Protein AF-A0A7W1ZUA7-F1 (afdb_monomer)

Secondary structure (DSSP, 8-state):
-----S----HHHHHHHHHTT--EEEEEETT-SSS-HHHHHHHHHHHHHH-GGGGGGEEEEEE-S---HHHHHHHHH-TT--BTTB-HHHHHTT---TT-PPPPPPPPPP-PPPPP-PPPPPPPPPPPPP-----------S-PPPPPPPP-SSPPPB------EEEETTS---PEEE-TT-B-TT--EEEEEEEEEES-S-EEES-TTSSEEEEEE-SSEEEEEEEEEEETTS-EEEEEEEEEEE-

Foldseek 3Di:
DDEDDQDADDLVVLLVCLVVLDQAEYWEECLAPRHHVVRVVVSLVSSCVNHVVSNVSRDYHYHHPNDYPQRRVVLQQDQVRDDPRGRPVRSVVVDDDPPDDDPDPDPDPPDPDPPDDDDDPDDDDDDDDDDDDPDPDDPDPDFDDWDDDDDDPADAKEWDQDEAEEHEQPPPDFDKRAGPVTDDPPWDWPWKAKDKPDDDPPKDWPDRTDNMTTMDHNDAAKIKMKMWTAIPVRGIYMGIYIYGYHD

Sequence (247 aa):
VPVCGGTAPSPTLARNIAFKNLPVWTISSTNDKVVPVSWAKNWINWIKADNPANSGNVKLTLYTSGESHNTTWYRAFNPAVKMDGLNIYEWMLKFRRTGAGVPTPAPTPGTPQPPTPTPTPTPTPTPTPPTTKPPTTKPPTTKPPTPTPPTGSGAMPTAHAGADETIHKFWHYSPYLNATTSTIPGGWFISASWTKISGPSAYRIVNSNALNTRVSLTAVGVYTFRVTLKTNKGAMATDTKTITVLP

Nearest PDB structures (foldseek):
  2yrl-assembly1_A  TM=8.586E-01  e=5.109E-08  Homo sapiens
  4u6t-assembly1_A  TM=8.197E-01  e=1.418E-05  Hathewaya histolytica
  6jcq-assembly1_R  TM=8.530E-01  e=3.586E-05  Homo sapiens
  2z4t-assembly1_A  TM=6.589E-01  e=2.154E-04  Photobacterium sp. JT-ISH-224
  8jou-assembly1_C  TM=6.301E-01  e=1.377E-03  Ralstonia phage GP4

Structure (mmCIF, N/CA/C/O backbone):
data_AF-A0A7W1ZUA7-F1
#
_entry.id   AF-A0A7W1ZUA7-F1
#
loop_
_atom_site.group_PDB
_atom_site.id
_atom_site.type_symbol
_atom_site.label_atom_id
_atom_site.label_alt_id
_atom_site.label_comp_id
_atom_site.label_asym_id
_atom_site.label_entity_id
_atom_site.label_seq_id
_atom_site.pdbx_PDB_ins_code
_atom_site.Cartn_x
_atom_site.Cartn_y
_atom_site.Cartn_z
_atom_site.occupancy
_atom_site.B_iso_or_equiv
_atom_site.auth_seq_id
_atom_site.auth_comp_id
_atom_site.auth_asym_id
_atom_site.auth_atom_id
_atom_site.pdbx_PDB_model_num
ATOM 1 N N . VAL A 1 1 ? 13.662 -5.964 -12.576 1.00 64.81 1 VAL A N 1
ATOM 2 C CA . VAL A 1 1 ? 12.399 -5.626 -11.877 1.00 64.81 1 VAL A CA 1
ATOM 3 C C . VAL A 1 1 ? 12.661 -5.665 -10.381 1.00 64.81 1 VAL A C 1
ATOM 5 O O . VAL A 1 1 ? 12.933 -6.742 -9.862 1.00 64.81 1 VAL A O 1
ATOM 8 N N . PRO A 1 2 ? 12.716 -4.501 -9.722 1.00 56.72 2 PRO A N 1
ATOM 9 C CA . PRO A 1 2 ? 11.634 -4.276 -8.768 1.00 56.72 2 PRO A CA 1
ATOM 10 C C . PRO A 1 2 ? 10.966 -2.909 -8.921 1.00 56.72 2 PRO A C 1
ATOM 12 O O . PRO A 1 2 ? 11.619 -1.898 -9.161 1.00 56.72 2 PRO A O 1
ATOM 15 N N . VAL A 1 3 ? 9.650 -2.941 -8.736 1.00 60.22 3 VAL A N 1
ATOM 16 C CA . VAL A 1 3 ? 8.772 -1.794 -8.493 1.00 60.22 3 VAL A CA 1
ATOM 17 C C . VAL A 1 3 ? 8.726 -1.591 -6.975 1.00 60.22 3 VAL A C 1
ATOM 19 O O . VAL A 1 3 ? 8.836 -2.573 -6.242 1.00 60.22 3 VAL A O 1
ATOM 22 N N . CYS A 1 4 ? 8.646 -0.344 -6.507 1.00 58.78 4 CYS A N 1
ATOM 23 C CA . CYS A 1 4 ? 9.032 0.128 -5.167 1.00 58.78 4 CYS A CA 1
ATOM 24 C C . CYS A 1 4 ? 8.381 -0.592 -3.963 1.00 58.78 4 CYS A C 1
ATOM 26 O O . CYS A 1 4 ? 7.487 -0.053 -3.316 1.00 58.78 4 CYS A O 1
ATOM 28 N N . GLY A 1 5 ? 8.876 -1.781 -3.613 1.00 60.56 5 GLY A N 1
ATOM 29 C CA . GLY A 1 5 ? 8.548 -2.513 -2.389 1.00 60.56 5 GLY A CA 1
ATOM 30 C C . GLY A 1 5 ? 9.096 -1.825 -1.137 1.00 60.56 5 GLY A C 1
ATOM 31 O O . GLY A 1 5 ? 10.129 -1.161 -1.191 1.00 60.56 5 GLY A O 1
ATOM 32 N N . GLY A 1 6 ? 8.394 -1.987 -0.013 1.00 65.12 6 GLY A N 1
ATOM 33 C CA . GLY A 1 6 ? 8.644 -1.317 1.272 1.00 65.12 6 GLY A CA 1
ATOM 34 C C . GLY A 1 6 ? 9.929 -1.718 2.009 1.00 65.12 6 GLY A C 1
ATOM 35 O O . GLY A 1 6 ? 9.900 -1.927 3.217 1.00 65.12 6 GLY A O 1
ATOM 36 N N . THR A 1 7 ? 11.053 -1.830 1.302 1.00 80.19 7 THR A N 1
ATOM 37 C CA . THR A 1 7 ? 12.376 -2.133 1.854 1.00 80.19 7 THR A CA 1
ATOM 38 C C . THR A 1 7 ? 13.264 -0.893 1.817 1.00 80.19 7 THR A C 1
ATOM 40 O O . THR A 1 7 ? 13.448 -0.276 0.762 1.00 80.19 7 THR A O 1
ATOM 43 N N . ALA A 1 8 ? 13.853 -0.560 2.968 1.00 85.19 8 ALA A N 1
ATOM 44 C CA . ALA A 1 8 ? 14.810 0.533 3.086 1.00 85.19 8 ALA A CA 1
ATOM 45 C C . ALA A 1 8 ? 16.032 0.277 2.186 1.00 85.19 8 ALA A C 1
ATOM 47 O O . ALA A 1 8 ? 16.573 -0.833 2.201 1.00 85.19 8 ALA A O 1
ATOM 48 N N . PRO A 1 9 ? 16.484 1.266 1.398 1.00 88.88 9 PRO A N 1
ATOM 49 C CA . PRO A 1 9 ? 17.655 1.103 0.553 1.00 88.88 9 PRO A CA 1
ATOM 50 C C . PRO A 1 9 ? 18.926 1.054 1.398 1.00 88.88 9 PRO A C 1
ATOM 52 O O . PRO A 1 9 ? 19.069 1.788 2.375 1.00 88.88 9 PRO A O 1
ATOM 55 N N . SER A 1 10 ? 19.901 0.268 0.948 1.00 91.31 10 SER A N 1
ATOM 56 C CA . SER A 1 10 ? 21.291 0.380 1.393 1.00 91.31 10 SER A CA 1
ATOM 57 C C . SER A 1 10 ? 22.233 0.327 0.185 1.00 91.31 10 SER A C 1
ATOM 59 O O . SER A 1 10 ? 21.877 -0.301 -0.821 1.00 91.31 10 SER A O 1
ATOM 61 N N . PRO A 1 11 ? 23.435 0.932 0.263 1.00 90.81 11 PRO A N 1
ATOM 62 C CA . PRO A 1 11 ? 24.411 0.860 -0.825 1.00 90.81 11 PRO A CA 1
ATOM 63 C C . PRO A 1 11 ? 24.746 -0.587 -1.209 1.00 90.81 11 PRO A C 1
ATOM 65 O O . PRO A 1 11 ? 24.772 -0.935 -2.383 1.00 90.81 11 PRO A O 1
ATOM 68 N N . THR A 1 12 ? 24.895 -1.479 -0.222 1.00 90.62 12 THR A N 1
ATOM 69 C CA . THR A 1 12 ? 25.173 -2.904 -0.461 1.00 90.62 12 THR A CA 1
ATOM 70 C C . THR A 1 12 ? 24.071 -3.589 -1.266 1.00 90.62 12 THR A C 1
ATOM 72 O O . THR A 1 12 ? 24.366 -4.338 -2.198 1.00 90.62 12 THR A O 1
ATOM 75 N N . LEU A 1 13 ? 22.799 -3.347 -0.932 1.00 90.56 13 LEU A N 1
ATOM 76 C CA . LEU A 1 13 ? 21.693 -3.956 -1.668 1.00 90.56 13 LEU A CA 1
ATOM 77 C C . LEU A 1 13 ? 21.568 -3.375 -3.084 1.00 90.56 13 LEU A C 1
ATOM 79 O O . LEU A 1 13 ? 21.313 -4.128 -4.024 1.00 90.56 13 LEU A O 1
ATOM 83 N N . ALA A 1 14 ? 21.776 -2.066 -3.250 1.00 91.38 14 ALA A N 1
ATOM 84 C CA . ALA A 1 14 ? 21.776 -1.411 -4.558 1.00 91.38 14 ALA A CA 1
ATOM 85 C C . ALA A 1 14 ? 22.869 -1.983 -5.471 1.00 91.38 14 ALA A C 1
ATOM 87 O O . ALA A 1 14 ? 22.581 -2.382 -6.603 1.00 91.38 14 ALA A O 1
ATOM 88 N N . ARG A 1 15 ? 24.078 -2.157 -4.934 1.00 91.50 15 ARG A N 1
ATOM 89 C CA . ARG A 1 15 ? 25.213 -2.762 -5.631 1.00 91.50 15 ARG A CA 1
ATOM 90 C C . ARG A 1 15 ? 24.935 -4.190 -6.096 1.00 91.50 15 ARG A C 1
ATOM 92 O O . ARG A 1 15 ? 25.252 -4.548 -7.229 1.00 91.50 15 ARG A O 1
ATOM 99 N N . ASN A 1 16 ? 24.278 -5.000 -5.263 1.00 89.50 16 ASN A N 1
ATOM 100 C CA . ASN A 1 16 ? 23.880 -6.359 -5.643 1.00 89.50 16 ASN A CA 1
ATOM 101 C C . ASN A 1 16 ? 22.935 -6.369 -6.852 1.00 89.50 16 ASN A C 1
ATOM 103 O O . ASN A 1 16 ? 23.037 -7.251 -7.701 1.00 89.50 16 ASN A O 1
ATOM 107 N N . ILE A 1 17 ? 22.027 -5.395 -6.955 1.00 89.50 17 ILE A N 1
ATOM 108 C CA . ILE A 1 17 ? 21.142 -5.251 -8.119 1.00 89.50 17 ILE A CA 1
ATOM 109 C C . ILE A 1 17 ? 21.938 -4.777 -9.341 1.00 89.50 17 ILE A C 1
ATOM 111 O O . ILE A 1 17 ? 21.783 -5.341 -10.428 1.00 89.50 17 ILE A O 1
ATOM 115 N N . ALA A 1 18 ? 22.812 -3.785 -9.160 1.00 90.94 18 ALA A N 1
ATOM 116 C CA . ALA A 1 18 ? 23.635 -3.205 -10.217 1.00 90.94 18 ALA A CA 1
ATOM 117 C C . ALA A 1 18 ? 24.532 -4.255 -10.899 1.00 90.94 18 ALA A C 1
ATOM 119 O O . ALA A 1 18 ? 24.535 -4.360 -12.129 1.00 90.94 18 ALA A O 1
ATOM 120 N N . PHE A 1 19 ? 25.204 -5.108 -10.117 1.00 88.19 19 PHE A N 1
ATOM 121 C CA . PHE A 1 19 ? 26.073 -6.178 -10.629 1.00 88.19 19 PHE A CA 1
ATOM 122 C C . PHE A 1 19 ? 25.333 -7.327 -11.314 1.00 88.19 19 PHE A C 1
ATOM 124 O O . PHE A 1 19 ? 25.939 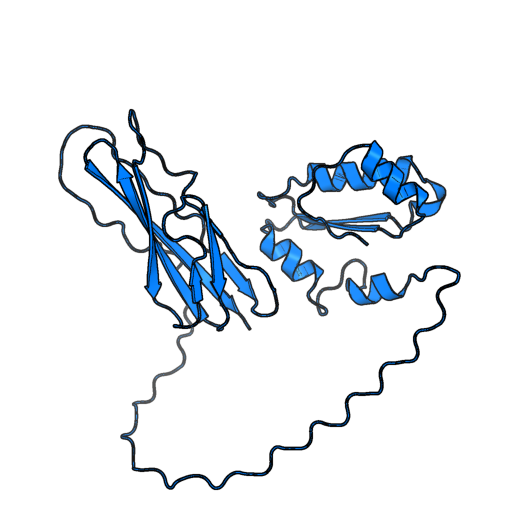-8.098 -12.055 1.00 88.19 19 PHE A O 1
ATOM 131 N N . LYS A 1 20 ? 24.016 -7.445 -11.126 1.00 88.31 20 LYS A N 1
ATOM 132 C CA . LYS A 1 20 ? 23.194 -8.398 -11.888 1.00 88.31 20 LYS A CA 1
ATOM 133 C C . LYS A 1 20 ? 22.772 -7.856 -13.255 1.00 88.31 20 LYS A C 1
ATOM 135 O O . LYS A 1 20 ? 22.041 -8.549 -13.962 1.00 88.31 20 LYS A O 1
ATOM 140 N N . ASN A 1 21 ? 23.212 -6.646 -13.613 1.00 88.31 21 ASN A N 1
ATOM 141 C CA . ASN A 1 21 ? 22.910 -5.975 -14.876 1.00 88.31 21 ASN A CA 1
ATOM 142 C C . ASN A 1 21 ? 21.402 -5.958 -15.188 1.00 88.31 21 ASN A C 1
ATOM 144 O O . ASN A 1 21 ? 20.969 -6.211 -16.312 1.00 88.31 21 ASN A O 1
ATOM 148 N N . LEU A 1 22 ? 20.582 -5.758 -14.150 1.00 86.25 22 LEU A N 1
ATOM 149 C CA . LEU A 1 22 ? 19.134 -5.862 -14.275 1.00 86.25 22 LEU A CA 1
ATOM 150 C C . LEU A 1 22 ? 18.533 -4.528 -14.718 1.00 86.25 22 LEU A C 1
ATOM 152 O O . LEU A 1 22 ? 18.885 -3.488 -14.160 1.00 86.25 22 LEU A O 1
ATOM 156 N N . PRO A 1 23 ? 17.558 -4.542 -15.639 1.00 90.06 23 PRO A N 1
ATOM 157 C CA . PRO A 1 23 ? 16.690 -3.396 -15.837 1.00 90.06 23 PRO A CA 1
ATOM 158 C C . PRO A 1 23 ? 15.828 -3.195 -14.582 1.00 90.06 23 PRO A C 1
ATOM 160 O O . PRO A 1 23 ? 15.271 -4.146 -14.004 1.00 90.06 23 PRO A O 1
ATOM 163 N N . VAL A 1 24 ? 15.712 -1.943 -14.149 1.00 91.38 24 VAL A N 1
ATOM 164 C CA . VAL A 1 24 ? 14.990 -1.547 -12.936 1.00 91.38 24 VAL A CA 1
ATOM 165 C C . VAL A 1 24 ? 14.037 -0.412 -13.264 1.00 91.38 24 VAL A C 1
ATOM 167 O O . VAL A 1 24 ? 14.432 0.603 -13.830 1.00 91.38 24 VAL A O 1
ATOM 170 N N . TRP A 1 25 ? 12.781 -0.577 -12.865 1.00 91.50 25 TRP A N 1
ATOM 171 C CA . TRP A 1 25 ? 11.793 0.483 -12.942 1.00 91.50 25 TRP A CA 1
ATOM 172 C C . TRP A 1 25 ? 11.112 0.640 -11.592 1.00 91.50 25 TRP A C 1
ATOM 174 O O . TRP A 1 25 ? 10.260 -0.158 -11.206 1.00 91.50 25 TRP A O 1
ATOM 184 N N . THR A 1 26 ? 11.491 1.704 -10.897 1.00 90.44 26 THR A N 1
ATOM 185 C CA . THR A 1 26 ? 10.878 2.110 -9.639 1.00 90.44 26 THR A CA 1
ATOM 186 C C . THR A 1 26 ? 9.747 3.092 -9.928 1.00 90.44 26 THR A C 1
ATOM 188 O O . THR A 1 26 ? 9.938 4.065 -10.654 1.00 90.44 26 THR A O 1
ATOM 191 N N . ILE A 1 27 ? 8.571 2.853 -9.352 1.00 88.50 27 ILE A N 1
ATOM 192 C CA . ILE A 1 27 ? 7.409 3.746 -9.429 1.00 88.50 27 ILE A CA 1
ATOM 193 C C . ILE A 1 27 ? 7.042 4.138 -7.999 1.00 88.50 27 ILE A C 1
ATOM 195 O O . ILE A 1 27 ? 6.996 3.271 -7.130 1.00 88.50 27 ILE A O 1
ATOM 199 N N . SER A 1 28 ? 6.855 5.430 -7.738 1.00 88.81 28 SER A N 1
ATOM 200 C CA . SER A 1 28 ? 6.573 5.970 -6.401 1.00 88.81 28 SER A CA 1
ATOM 201 C C . SER A 1 28 ? 5.713 7.239 -6.499 1.00 88.81 28 SER A C 1
ATOM 203 O O . SER A 1 28 ? 5.518 7.769 -7.595 1.00 88.81 28 SER A O 1
ATOM 205 N N . SER A 1 29 ? 5.222 7.752 -5.368 1.00 88.38 29 SER A N 1
ATOM 206 C CA . SER A 1 29 ? 4.560 9.059 -5.284 1.00 88.38 29 SER A CA 1
ATOM 207 C C . SER A 1 29 ? 5.147 9.924 -4.175 1.00 88.38 29 SER A C 1
ATOM 209 O O . SER A 1 29 ? 5.627 9.434 -3.157 1.00 88.38 29 SER A O 1
ATOM 211 N N . THR A 1 30 ? 5.090 11.243 -4.364 1.00 88.50 30 THR A N 1
ATOM 212 C CA . THR A 1 30 ? 5.493 12.226 -3.351 1.00 88.50 30 THR A CA 1
ATOM 213 C C . THR A 1 30 ? 4.615 12.216 -2.101 1.00 88.50 30 THR A C 1
ATOM 215 O O . THR A 1 30 ? 5.085 12.650 -1.054 1.00 88.50 30 THR A O 1
ATOM 218 N N . ASN A 1 31 ? 3.373 11.727 -2.188 1.00 84.12 31 ASN A N 1
ATOM 219 C CA . ASN A 1 31 ? 2.436 11.646 -1.060 1.00 84.12 31 ASN A CA 1
ATOM 220 C C . ASN A 1 31 ? 2.310 10.217 -0.493 1.00 84.12 31 ASN A C 1
ATOM 222 O O . ASN A 1 31 ? 1.396 9.912 0.277 1.00 84.12 31 ASN A O 1
ATOM 226 N N . ASP A 1 32 ? 3.242 9.332 -0.848 1.00 83.75 32 ASP A N 1
ATOM 227 C CA . ASP A 1 32 ? 3.339 8.007 -0.254 1.00 83.75 32 ASP A CA 1
ATOM 228 C C . ASP A 1 32 ? 3.790 8.108 1.215 1.00 83.75 32 ASP A C 1
ATOM 230 O O . ASP A 1 32 ? 4.953 8.367 1.528 1.00 83.75 32 ASP A O 1
ATOM 234 N N . LYS A 1 33 ? 2.835 7.922 2.134 1.00 81.88 33 LYS A N 1
ATOM 235 C CA . LYS A 1 33 ? 3.068 7.954 3.588 1.00 81.88 33 LYS A CA 1
ATOM 236 C C . LYS A 1 33 ? 3.542 6.614 4.159 1.00 81.88 33 LYS A C 1
ATOM 238 O O . LYS A 1 33 ? 3.826 6.543 5.351 1.00 81.88 33 LYS A O 1
ATOM 243 N N . VAL A 1 34 ? 3.576 5.556 3.347 1.00 82.12 34 VAL A N 1
ATOM 244 C CA . VAL A 1 34 ? 3.979 4.205 3.768 1.00 82.12 34 VAL A CA 1
ATOM 245 C C . VAL A 1 34 ? 5.446 3.973 3.430 1.00 82.12 34 VAL A C 1
ATOM 247 O O . VAL A 1 34 ? 6.197 3.470 4.262 1.00 82.12 34 VAL A O 1
ATOM 250 N N . VAL A 1 35 ? 5.860 4.362 2.224 1.00 84.19 35 VAL A N 1
ATOM 251 C CA . VAL A 1 35 ? 7.239 4.246 1.752 1.00 84.19 35 VAL A CA 1
ATOM 252 C C . VAL A 1 35 ? 7.731 5.627 1.323 1.00 84.19 35 VAL A C 1
ATOM 254 O O . VAL A 1 35 ? 7.259 6.156 0.318 1.00 84.19 35 VAL A O 1
ATOM 257 N N . PRO A 1 36 ? 8.697 6.224 2.044 1.00 86.56 36 PRO A N 1
ATOM 258 C CA . PRO A 1 36 ? 9.204 7.544 1.700 1.00 86.56 36 PRO A CA 1
ATOM 259 C C . PRO A 1 36 ? 9.782 7.585 0.283 1.00 86.56 36 PRO A C 1
ATOM 261 O O . PRO A 1 36 ? 10.623 6.763 -0.081 1.00 86.56 36 PRO A O 1
ATOM 264 N N . VAL A 1 37 ? 9.433 8.613 -0.494 1.00 89.94 37 VAL A N 1
ATOM 265 C CA . VAL A 1 37 ? 9.981 8.820 -1.850 1.00 89.94 37 VAL A CA 1
ATOM 266 C C . VAL A 1 37 ? 11.516 8.906 -1.875 1.00 89.94 37 VAL A C 1
ATOM 268 O O . VAL A 1 37 ? 12.154 8.574 -2.876 1.00 89.94 37 VAL A O 1
ATOM 271 N N . SER A 1 38 ? 12.142 9.325 -0.768 1.00 91.00 38 SER A N 1
ATOM 272 C CA . SER A 1 38 ? 13.602 9.336 -0.623 1.00 91.00 38 SER A CA 1
ATOM 273 C C . SER A 1 38 ? 14.210 7.945 -0.806 1.00 91.00 38 SER A C 1
ATOM 275 O O . SER A 1 38 ? 15.305 7.830 -1.352 1.00 91.00 38 SER A O 1
ATOM 277 N N . TRP A 1 39 ? 13.490 6.880 -0.444 1.00 91.94 39 TRP A N 1
ATOM 278 C CA . TRP A 1 39 ? 13.961 5.513 -0.633 1.00 91.94 39 TRP A CA 1
ATOM 279 C C . TRP A 1 39 ? 14.061 5.151 -2.110 1.00 91.94 39 TRP A C 1
ATOM 281 O O . TRP A 1 39 ? 15.093 4.648 -2.554 1.00 91.94 39 TRP A O 1
ATOM 291 N N . ALA A 1 40 ? 13.023 5.469 -2.886 1.00 91.00 40 ALA A N 1
ATOM 292 C CA . ALA A 1 40 ? 13.008 5.260 -4.330 1.00 91.00 40 ALA A CA 1
ATOM 293 C C . ALA A 1 40 ? 14.148 6.023 -5.027 1.00 91.00 40 ALA A C 1
ATOM 295 O O . ALA A 1 40 ? 14.817 5.475 -5.906 1.00 91.00 40 ALA A O 1
ATOM 296 N N . LYS A 1 41 ? 14.409 7.266 -4.596 1.00 92.38 41 LYS A N 1
ATOM 297 C CA . LYS A 1 41 ? 15.528 8.081 -5.094 1.00 92.38 41 LYS A CA 1
ATOM 298 C C . LYS A 1 41 ? 16.884 7.451 -4.768 1.00 92.38 41 LYS A C 1
ATOM 300 O O . LYS A 1 41 ? 17.706 7.305 -5.667 1.00 92.38 41 LYS A O 1
ATOM 305 N N . ASN A 1 42 ? 17.101 7.028 -3.523 1.00 93.81 42 ASN A N 1
ATOM 306 C CA . ASN A 1 42 ? 18.364 6.418 -3.095 1.00 93.81 42 ASN A CA 1
ATOM 307 C C . ASN A 1 42 ? 18.655 5.110 -3.841 1.00 93.81 42 ASN A C 1
ATOM 309 O O . ASN A 1 42 ? 19.762 4.943 -4.345 1.00 93.81 42 ASN A O 1
ATOM 313 N N . TRP A 1 43 ? 17.660 4.225 -3.986 1.00 92.62 43 TRP A N 1
ATOM 314 C CA . TRP A 1 43 ? 17.792 3.008 -4.795 1.00 92.62 43 TRP A CA 1
ATOM 315 C C . TRP A 1 43 ? 18.284 3.317 -6.208 1.00 92.62 43 TRP A C 1
ATOM 317 O O . TRP A 1 43 ? 19.262 2.735 -6.669 1.00 92.62 43 TRP A O 1
ATOM 327 N N . ILE A 1 44 ? 17.619 4.245 -6.894 1.00 93.44 44 ILE A N 1
ATOM 328 C CA . ILE A 1 44 ? 17.921 4.562 -8.291 1.00 93.44 44 ILE A CA 1
ATOM 329 C C . ILE A 1 44 ? 19.286 5.236 -8.428 1.00 93.44 44 ILE A C 1
ATOM 331 O O . ILE A 1 44 ? 20.041 4.879 -9.330 1.00 93.44 44 ILE A O 1
ATOM 335 N N . ASN A 1 45 ? 19.629 6.152 -7.523 1.00 95.25 45 ASN A N 1
ATOM 336 C CA . ASN A 1 45 ? 20.923 6.828 -7.537 1.00 95.25 45 ASN A CA 1
ATOM 337 C C . ASN A 1 45 ? 22.078 5.841 -7.328 1.00 95.25 45 ASN A C 1
ATOM 339 O O . ASN A 1 45 ? 23.032 5.858 -8.101 1.00 95.25 45 ASN A O 1
ATOM 343 N N . TRP A 1 46 ? 21.981 4.952 -6.336 1.00 95.56 46 TRP A N 1
ATOM 344 C CA . TRP A 1 46 ? 23.046 3.990 -6.045 1.00 95.56 46 TRP A CA 1
ATOM 345 C C . TRP A 1 46 ? 23.173 2.909 -7.119 1.00 95.56 46 TRP A C 1
ATOM 347 O O . TRP A 1 46 ? 24.281 2.648 -7.571 1.00 95.56 46 TRP A O 1
ATOM 357 N N . ILE A 1 47 ? 22.062 2.359 -7.628 1.00 93.81 47 ILE A N 1
ATOM 358 C CA . ILE A 1 47 ? 22.118 1.370 -8.720 1.00 93.81 47 ILE A CA 1
ATOM 359 C C . ILE A 1 47 ? 22.798 1.965 -9.964 1.00 93.81 47 ILE A C 1
ATOM 361 O O . ILE A 1 47 ? 23.602 1.291 -10.606 1.00 93.81 47 ILE A O 1
ATOM 365 N N . LYS A 1 48 ? 22.486 3.222 -10.312 1.00 95.19 48 LYS A N 1
ATOM 366 C CA . LYS A 1 48 ? 23.117 3.910 -11.449 1.00 95.19 48 LYS A CA 1
ATOM 367 C C . LYS A 1 48 ? 24.596 4.198 -11.211 1.00 95.19 48 LYS A C 1
ATOM 369 O O . LYS A 1 48 ? 25.378 4.042 -12.141 1.00 95.19 48 LYS A O 1
ATOM 374 N N . ALA A 1 49 ? 24.964 4.613 -9.999 1.00 96.44 49 ALA A N 1
ATOM 375 C CA . ALA A 1 49 ? 26.353 4.882 -9.640 1.00 96.44 49 ALA A CA 1
ATOM 376 C C . ALA A 1 49 ? 27.213 3.608 -9.693 1.00 96.44 49 ALA A C 1
ATOM 378 O O . ALA A 1 49 ? 28.322 3.646 -10.215 1.00 96.44 49 ALA A O 1
ATOM 379 N N . ASP A 1 50 ? 26.677 2.477 -9.224 1.00 95.88 50 ASP A N 1
ATOM 380 C CA . ASP A 1 50 ? 27.386 1.193 -9.185 1.00 95.88 50 ASP A CA 1
ATOM 381 C C . ASP A 1 50 ? 27.467 0.492 -10.558 1.00 95.88 50 ASP A C 1
ATOM 383 O O . ASP A 1 50 ? 28.316 -0.375 -10.761 1.00 95.88 50 ASP A O 1
ATOM 387 N N . ASN A 1 51 ? 26.595 0.841 -11.514 1.00 94.56 51 ASN A N 1
ATOM 388 C CA . ASN A 1 51 ? 26.657 0.347 -12.894 1.00 94.56 51 ASN A CA 1
ATOM 389 C C . ASN A 1 51 ? 26.247 1.437 -13.911 1.00 94.56 51 ASN A C 1
ATOM 391 O O . ASN A 1 51 ? 25.124 1.419 -14.436 1.00 94.56 51 ASN A O 1
ATOM 395 N N . PRO A 1 52 ? 27.164 2.370 -14.241 1.00 95.69 52 PRO A N 1
ATOM 396 C CA . PRO A 1 52 ? 26.895 3.451 -15.188 1.00 95.69 52 PRO A CA 1
ATOM 397 C C . PRO A 1 52 ? 26.544 2.953 -16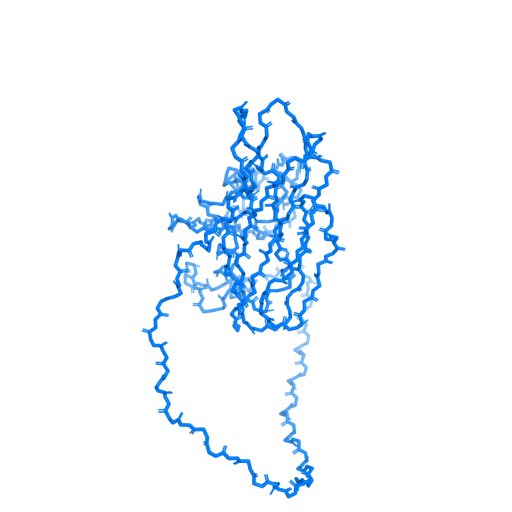.594 1.00 95.69 52 PRO A C 1
ATOM 399 O O . PRO A 1 52 ? 25.695 3.547 -17.261 1.00 95.69 52 PRO A O 1
ATOM 402 N N . ALA A 1 53 ? 27.133 1.829 -17.019 1.00 93.25 53 ALA A N 1
ATOM 403 C CA . ALA A 1 53 ? 26.904 1.230 -18.333 1.00 93.25 53 ALA A CA 1
ATOM 404 C C . ALA A 1 53 ? 25.445 0.781 -18.541 1.00 93.25 53 ALA A C 1
ATOM 406 O O . ALA A 1 53 ? 24.932 0.843 -19.655 1.00 93.25 53 ALA A O 1
ATOM 407 N N . ASN A 1 54 ? 24.749 0.378 -17.473 1.00 90.25 54 ASN A N 1
ATOM 408 C CA . ASN A 1 54 ? 23.338 -0.025 -17.518 1.00 90.25 54 ASN A CA 1
ATOM 409 C C . ASN A 1 54 ? 22.371 1.063 -17.016 1.00 90.25 54 ASN A C 1
ATOM 411 O O . ASN A 1 54 ? 21.165 0.830 -16.911 1.00 90.25 54 ASN A O 1
ATOM 415 N N . SER A 1 55 ? 22.867 2.261 -16.700 1.00 93.06 55 SER A N 1
ATOM 416 C CA . SER A 1 55 ? 22.064 3.326 -16.083 1.00 93.06 55 SER A CA 1
ATOM 417 C C . SER A 1 55 ? 20.846 3.752 -16.918 1.00 93.06 55 SER A C 1
ATOM 419 O O . SER A 1 55 ? 19.831 4.157 -16.346 1.00 93.06 55 SER A O 1
ATOM 421 N N . GLY A 1 56 ? 20.900 3.595 -18.247 1.00 91.81 56 GLY A N 1
ATOM 422 C CA . GLY A 1 56 ? 19.779 3.854 -19.162 1.00 91.81 56 GLY A CA 1
ATOM 423 C C . GLY A 1 56 ? 18.578 2.914 -18.979 1.00 91.81 56 GLY A C 1
ATOM 424 O O . GLY A 1 56 ? 17.450 3.292 -19.282 1.00 91.81 56 GLY A O 1
ATOM 425 N N . ASN A 1 57 ? 18.789 1.724 -18.410 1.00 91.38 57 ASN A N 1
ATOM 426 C CA . ASN A 1 57 ? 17.734 0.744 -18.122 1.00 91.38 57 ASN A CA 1
ATOM 427 C C . ASN A 1 57 ? 17.229 0.816 -16.673 1.00 91.38 57 ASN A C 1
ATOM 429 O O . ASN A 1 57 ? 16.457 -0.040 -16.233 1.00 91.38 57 ASN A O 1
ATOM 433 N N . VAL A 1 58 ? 17.681 1.819 -15.919 1.00 93.19 58 VAL A N 1
ATOM 434 C CA . VAL A 1 58 ? 17.319 2.061 -14.523 1.00 93.19 58 VAL A CA 1
ATOM 435 C C . VAL A 1 58 ? 16.544 3.372 -14.467 1.00 93.19 58 VAL A C 1
ATOM 437 O O . VAL A 1 58 ? 17.098 4.442 -14.721 1.00 93.19 58 VAL A O 1
ATOM 440 N N . LYS A 1 59 ? 15.251 3.327 -14.146 1.00 90.75 59 LYS A N 1
ATOM 441 C CA . LYS A 1 59 ? 14.411 4.532 -14.142 1.00 90.75 59 LYS A CA 1
ATOM 442 C C . LYS A 1 59 ? 13.487 4.643 -12.936 1.00 90.75 59 LYS A C 1
ATOM 444 O O . LYS A 1 59 ? 13.064 3.641 -12.360 1.00 90.75 59 LYS A O 1
ATOM 449 N N . LEU A 1 60 ? 13.185 5.893 -12.586 1.00 91.31 60 LEU A N 1
ATOM 450 C CA . LEU A 1 60 ? 12.222 6.291 -11.563 1.00 91.31 60 LEU A CA 1
ATOM 451 C C . LEU A 1 60 ? 11.066 7.028 -12.236 1.00 91.31 60 LEU A C 1
ATOM 453 O O . LEU A 1 60 ? 11.299 8.037 -12.894 1.00 91.31 60 LEU A O 1
ATOM 457 N N . THR A 1 61 ? 9.838 6.575 -12.012 1.00 90.19 61 THR A N 1
ATOM 458 C CA . THR A 1 61 ? 8.636 7.362 -12.301 1.00 90.19 61 THR A CA 1
ATOM 459 C C . THR A 1 61 ? 8.042 7.841 -10.987 1.00 90.19 61 THR A C 1
ATOM 461 O O . THR A 1 61 ? 7.834 7.045 -10.070 1.00 90.19 61 THR A O 1
ATOM 464 N N . LEU A 1 62 ? 7.789 9.146 -10.892 1.00 89.31 62 LEU A N 1
ATOM 465 C CA . LEU A 1 62 ? 7.259 9.777 -9.691 1.00 89.31 62 LEU A CA 1
ATOM 466 C C . LEU A 1 62 ? 5.907 10.430 -9.978 1.00 89.31 62 LEU A C 1
ATOM 468 O O . LEU A 1 62 ? 5.832 11.365 -10.772 1.00 89.31 62 LEU A O 1
ATOM 472 N N . TYR A 1 63 ? 4.855 9.977 -9.301 1.00 87.44 63 TYR A N 1
ATOM 473 C CA . TYR A 1 63 ? 3.556 10.643 -9.333 1.00 87.44 63 TYR A CA 1
ATOM 474 C C . TYR A 1 63 ? 3.511 11.779 -8.312 1.00 87.44 63 TYR A C 1
ATOM 476 O O . TYR A 1 63 ? 3.707 11.570 -7.113 1.00 87.44 63 TYR A O 1
ATOM 484 N N . THR A 1 64 ? 3.232 12.991 -8.784 1.00 83.44 64 THR A N 1
ATOM 485 C CA . THR A 1 64 ? 3.207 14.215 -7.967 1.00 83.44 64 THR A CA 1
ATOM 486 C C . THR A 1 64 ? 1.793 14.692 -7.624 1.00 83.44 64 THR A C 1
ATOM 488 O O . THR A 1 64 ? 1.637 15.592 -6.805 1.00 83.44 64 THR A O 1
ATOM 491 N N . SER A 1 65 ? 0.760 14.057 -8.182 1.00 76.88 65 SER A N 1
ATOM 492 C CA . SER A 1 65 ? -0.674 14.375 -8.051 1.00 76.88 65 SER A CA 1
ATOM 493 C C . SER A 1 65 ? -1.291 14.058 -6.677 1.00 76.88 65 SER A C 1
ATOM 495 O O . SER A 1 65 ? -2.505 13.912 -6.562 1.00 76.88 65 SER A O 1
ATOM 497 N N . GLY A 1 66 ? -0.482 13.942 -5.619 1.00 72.19 66 GLY A N 1
ATOM 498 C CA . GLY A 1 66 ? -0.973 13.641 -4.270 1.00 72.19 66 GLY A CA 1
ATOM 499 C C . GLY A 1 66 ? -1.427 12.191 -4.074 1.00 72.19 66 GLY A C 1
ATOM 500 O O . GLY A 1 66 ? -2.185 11.899 -3.150 1.00 72.19 66 GLY A O 1
ATOM 501 N N . GLU A 1 67 ? -0.974 11.272 -4.922 1.00 79.62 67 GLU A N 1
ATOM 502 C CA . GLU A 1 67 ? -1.380 9.869 -4.871 1.00 79.62 67 GLU A CA 1
ATOM 503 C C . GLU A 1 67 ? -0.933 9.182 -3.576 1.00 79.62 67 GLU A C 1
ATOM 505 O O . GLU A 1 67 ? 0.188 9.348 -3.097 1.00 79.62 67 GLU A O 1
ATOM 510 N N . SER A 1 68 ? -1.830 8.383 -3.002 1.00 80.94 68 SER A N 1
ATOM 511 C CA . SER A 1 68 ? -1.480 7.518 -1.876 1.00 80.94 68 SER A CA 1
ATOM 512 C C . SER A 1 68 ? -0.543 6.389 -2.325 1.00 80.94 68 SER A C 1
ATOM 514 O O . SER A 1 68 ? -0.429 6.103 -3.523 1.00 80.94 68 SER A O 1
ATOM 516 N N . HIS A 1 69 ? 0.058 5.684 -1.359 1.00 81.62 69 HIS A N 1
ATOM 517 C CA . HIS A 1 69 ? 0.796 4.440 -1.612 1.00 81.62 69 HIS A CA 1
ATOM 518 C C . HIS A 1 69 ? 0.000 3.497 -2.529 1.00 81.62 69 HIS A C 1
ATOM 520 O O . HIS A 1 69 ? 0.483 3.050 -3.565 1.00 81.62 69 HIS A O 1
ATOM 526 N N . ASN A 1 70 ? -1.271 3.265 -2.202 1.00 77.12 70 ASN A N 1
ATOM 527 C CA . ASN A 1 70 ? -2.101 2.281 -2.894 1.00 77.12 70 ASN A CA 1
ATOM 528 C C . ASN A 1 70 ? -2.511 2.758 -4.292 1.00 77.12 70 ASN A C 1
ATOM 530 O O . ASN A 1 70 ? -2.510 1.976 -5.238 1.00 77.12 70 ASN A O 1
ATOM 534 N N . THR A 1 71 ? -2.790 4.053 -4.450 1.00 81.25 71 THR A N 1
ATOM 535 C CA . THR A 1 71 ? -3.113 4.649 -5.756 1.00 81.25 71 THR A CA 1
ATOM 536 C C . THR A 1 71 ? -1.925 4.588 -6.718 1.00 81.25 71 THR A C 1
ATOM 538 O O . THR A 1 71 ? -2.095 4.214 -7.877 1.00 81.25 71 THR A O 1
ATOM 541 N N . THR A 1 72 ? -0.721 4.886 -6.222 1.00 85.12 72 THR A N 1
ATOM 542 C CA . THR A 1 72 ? 0.540 4.804 -6.981 1.00 85.12 72 THR A CA 1
ATOM 543 C C . THR A 1 72 ? 0.708 3.418 -7.588 1.00 85.12 72 THR A C 1
ATOM 545 O O . THR A 1 72 ? 0.945 3.235 -8.781 1.00 85.12 72 THR A O 1
ATOM 548 N N . TRP A 1 73 ? 0.538 2.421 -6.733 1.00 81.38 73 TRP A N 1
ATOM 549 C CA . TRP A 1 73 ? 0.681 1.023 -7.060 1.00 81.38 73 TRP A CA 1
ATOM 550 C C . TRP A 1 73 ? -0.422 0.543 -8.016 1.00 81.38 73 TRP A C 1
ATOM 552 O O . TRP A 1 73 ? -0.117 -0.143 -8.994 1.00 81.38 73 TRP A O 1
ATOM 562 N N . TYR A 1 74 ? -1.671 0.985 -7.823 1.00 76.00 74 TYR A N 1
ATOM 563 C CA . TYR A 1 74 ? -2.771 0.758 -8.766 1.00 76.00 74 TYR A CA 1
ATOM 564 C C . TYR A 1 74 ? -2.424 1.229 -10.177 1.00 76.00 74 TYR A C 1
ATOM 566 O O . TYR A 1 74 ? -2.532 0.463 -11.135 1.00 76.00 74 TYR A O 1
ATOM 574 N N . ARG A 1 75 ? -1.964 2.475 -10.308 1.00 82.25 75 ARG A N 1
ATOM 575 C CA . ARG A 1 75 ? -1.596 3.037 -11.610 1.00 82.25 75 ARG A CA 1
ATOM 576 C C . ARG A 1 75 ? -0.413 2.307 -12.231 1.00 82.25 75 ARG A C 1
ATOM 578 O O . ARG A 1 75 ? -0.435 2.067 -13.431 1.00 82.25 75 ARG A O 1
ATOM 585 N N . ALA A 1 76 ? 0.566 1.902 -11.424 1.00 85.38 76 ALA A N 1
ATOM 586 C CA . ALA A 1 76 ? 1.731 1.164 -11.898 1.00 85.38 76 ALA A CA 1
ATOM 587 C C . ALA A 1 76 ? 1.361 -0.149 -12.613 1.00 85.38 76 ALA A C 1
ATOM 589 O O . ALA A 1 76 ? 1.967 -0.469 -13.634 1.00 85.38 76 ALA A O 1
ATOM 590 N N . PHE A 1 77 ? 0.375 -0.895 -12.097 1.00 83.56 77 PHE A N 1
ATOM 591 C CA . PHE A 1 77 ? -0.022 -2.206 -12.638 1.00 83.56 77 PHE A CA 1
ATOM 592 C C . PHE A 1 77 ? -1.278 -2.199 -13.509 1.00 83.56 77 PHE A C 1
ATOM 594 O O . PHE A 1 77 ? -1.629 -3.242 -14.068 1.00 83.56 77 PHE A O 1
ATOM 601 N N . ASN A 1 78 ? -1.948 -1.059 -13.655 1.00 80.88 78 ASN A N 1
ATOM 602 C CA . ASN A 1 78 ? -3.058 -0.929 -14.584 1.00 80.88 78 ASN A CA 1
ATOM 603 C C . ASN A 1 78 ? -2.522 -0.948 -16.035 1.00 80.88 78 ASN A C 1
ATOM 605 O O . ASN A 1 78 ? -1.792 -0.032 -16.417 1.00 80.88 78 ASN A O 1
ATOM 609 N N . PRO A 1 79 ? -2.886 -1.939 -16.874 1.00 83.88 79 PRO A N 1
ATOM 610 C CA . PRO A 1 79 ? -2.365 -2.052 -18.240 1.00 83.88 79 PRO A CA 1
ATOM 611 C C . PRO A 1 79 ? -2.791 -0.897 -19.160 1.00 83.88 79 PRO A C 1
ATOM 613 O O . PRO A 1 79 ? -2.140 -0.664 -20.180 1.00 83.88 79 PRO A O 1
ATOM 616 N N . ALA A 1 80 ? -3.846 -0.156 -18.804 1.00 83.31 80 ALA A N 1
ATOM 617 C CA . ALA A 1 80 ? -4.274 1.041 -19.523 1.00 83.31 80 ALA A CA 1
ATOM 618 C C . ALA A 1 80 ? -3.411 2.274 -19.200 1.00 83.31 80 ALA A C 1
ATOM 620 O O . ALA A 1 80 ? -3.415 3.245 -19.955 1.00 83.31 80 ALA A O 1
ATOM 621 N N . VAL A 1 81 ? -2.665 2.262 -18.089 1.00 82.38 81 VAL A N 1
ATOM 622 C CA . VAL A 1 81 ? -1.798 3.376 -17.699 1.00 82.38 81 VAL A CA 1
ATOM 623 C C . VAL A 1 81 ? -0.434 3.207 -18.354 1.00 82.38 81 VAL A C 1
ATOM 625 O O . VAL A 1 81 ? 0.297 2.254 -18.089 1.00 82.38 81 VAL A O 1
ATOM 628 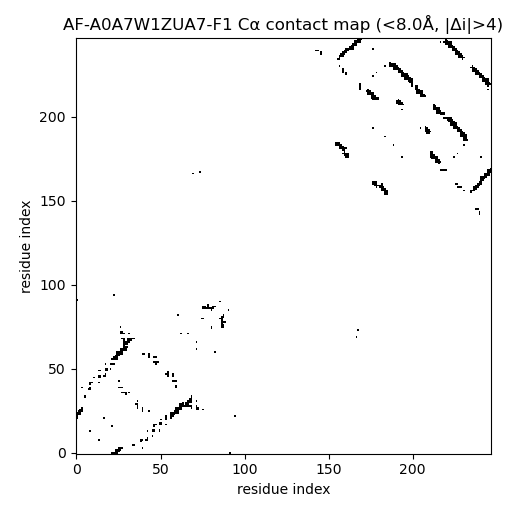N N . LYS A 1 82 ? -0.071 4.180 -19.191 1.00 85.88 82 LYS A N 1
ATOM 629 C CA . LYS A 1 82 ? 1.236 4.248 -19.843 1.00 85.88 82 LYS A CA 1
ATOM 630 C C . LYS A 1 82 ? 2.094 5.338 -19.210 1.00 85.88 82 LYS A C 1
ATOM 632 O O . LYS A 1 82 ? 1.627 6.443 -18.948 1.00 85.88 82 LYS A O 1
ATOM 637 N N . MET A 1 83 ? 3.357 5.015 -18.978 1.00 83.50 83 MET A N 1
ATOM 638 C CA . MET A 1 83 ? 4.387 5.895 -18.439 1.00 83.50 83 MET A CA 1
ATOM 639 C C . MET A 1 83 ? 5.556 5.869 -19.421 1.00 83.50 83 MET A C 1
ATOM 641 O O . MET A 1 83 ? 6.139 4.814 -19.675 1.00 83.50 83 MET A O 1
ATOM 645 N N . ASP A 1 84 ? 5.865 7.017 -20.019 1.00 81.81 84 ASP A N 1
ATOM 646 C CA . ASP A 1 84 ? 6.804 7.123 -21.146 1.00 81.81 84 ASP A CA 1
ATOM 647 C C . ASP A 1 84 ? 6.366 6.268 -22.355 1.00 81.81 84 ASP A C 1
ATOM 649 O O . ASP A 1 84 ? 7.165 5.584 -22.993 1.00 81.81 84 ASP A O 1
ATOM 653 N N . GLY A 1 85 ? 5.056 6.256 -22.632 1.00 85.19 85 GLY A N 1
ATOM 654 C CA . GLY A 1 85 ? 4.466 5.544 -23.771 1.00 85.19 85 GLY A CA 1
ATOM 655 C C . GLY A 1 85 ? 4.306 4.029 -23.596 1.00 85.19 85 GLY A C 1
ATOM 656 O O . GLY A 1 85 ? 3.792 3.377 -24.502 1.00 85.19 85 GLY A O 1
ATOM 657 N N . LEU A 1 86 ? 4.690 3.466 -22.445 1.00 89.56 86 LEU A N 1
ATOM 658 C CA . LEU A 1 86 ? 4.575 2.032 -22.156 1.00 89.56 86 LEU A CA 1
ATOM 659 C C . LEU A 1 86 ? 3.896 1.795 -20.813 1.00 89.56 86 LEU A C 1
ATOM 661 O O . LEU A 1 86 ? 4.198 2.479 -19.835 1.00 89.56 86 LEU A O 1
ATOM 665 N N . ASN A 1 87 ? 3.026 0.795 -20.733 1.00 90.56 87 ASN A N 1
ATOM 666 C CA . ASN A 1 87 ? 2.661 0.237 -19.435 1.00 90.56 87 ASN A CA 1
ATOM 667 C C . ASN A 1 87 ? 3.813 -0.629 -18.890 1.00 90.56 87 ASN A C 1
ATOM 669 O O . ASN A 1 87 ? 4.797 -0.922 -19.581 1.00 90.56 87 ASN A O 1
ATOM 673 N N . ILE A 1 88 ? 3.706 -1.041 -17.626 1.00 87.69 88 ILE A N 1
ATOM 674 C CA . ILE A 1 88 ? 4.778 -1.796 -16.976 1.00 87.69 88 ILE A CA 1
ATOM 675 C C . ILE A 1 88 ? 5.090 -3.127 -17.673 1.00 87.69 88 ILE A C 1
ATOM 677 O O . ILE A 1 88 ? 6.253 -3.518 -17.761 1.00 87.69 88 ILE A O 1
ATOM 681 N N . TYR A 1 89 ? 4.074 -3.799 -18.211 1.00 88.56 89 TYR A N 1
ATOM 682 C CA . TYR A 1 89 ? 4.216 -5.082 -18.892 1.00 88.56 89 TYR A CA 1
ATOM 683 C C . TYR A 1 89 ? 4.932 -4.917 -20.233 1.00 88.56 89 TYR A C 1
ATOM 685 O O . TYR A 1 89 ? 5.910 -5.613 -20.495 1.00 88.56 89 TYR A O 1
ATOM 693 N N . GLU A 1 90 ? 4.514 -3.938 -21.036 1.00 90.69 90 GLU A N 1
ATOM 694 C CA . GLU A 1 90 ? 5.154 -3.581 -22.305 1.00 90.69 90 GLU A CA 1
ATOM 695 C C . GLU A 1 90 ? 6.633 -3.215 -22.097 1.00 90.69 90 GLU A C 1
ATOM 697 O O . GLU A 1 90 ? 7.491 -3.614 -22.882 1.00 90.69 90 GLU A O 1
ATOM 702 N N . TRP A 1 91 ? 6.961 -2.497 -21.018 1.00 90.12 91 TRP A N 1
ATOM 703 C CA . TRP A 1 91 ? 8.352 -2.191 -20.679 1.00 90.12 91 TRP A CA 1
ATOM 704 C C . TRP A 1 91 ? 9.139 -3.429 -20.251 1.00 90.12 91 TRP A C 1
ATOM 706 O O . TRP A 1 91 ? 10.266 -3.605 -20.704 1.00 90.12 91 TRP A O 1
ATOM 716 N N . MET A 1 92 ? 8.567 -4.305 -19.416 1.00 87.50 92 MET A N 1
ATOM 717 C CA . MET A 1 92 ? 9.238 -5.542 -18.995 1.00 87.50 92 MET A CA 1
ATOM 718 C C . MET A 1 92 ? 9.572 -6.442 -20.190 1.00 87.50 92 MET A C 1
ATOM 720 O O . MET A 1 92 ? 10.662 -7.008 -20.231 1.00 87.50 92 MET A O 1
ATOM 724 N N . LEU A 1 93 ? 8.684 -6.513 -21.188 1.00 89.12 93 LEU A N 1
ATOM 725 C CA . LEU A 1 93 ? 8.878 -7.305 -22.407 1.00 89.12 93 LEU A CA 1
ATOM 726 C C . LEU A 1 93 ? 10.025 -6.810 -23.302 1.00 89.12 93 LEU A C 1
ATOM 728 O O . LEU A 1 93 ? 10.486 -7.559 -24.162 1.00 89.12 93 LEU A O 1
ATOM 732 N N . LYS A 1 94 ? 10.543 -5.592 -23.091 1.00 87.00 94 LYS A N 1
ATOM 733 C CA . LYS A 1 94 ? 11.743 -5.110 -23.798 1.00 87.00 94 LYS A CA 1
ATOM 734 C C . LYS A 1 94 ? 13.020 -5.829 -23.372 1.00 87.00 94 LYS A C 1
ATOM 736 O O . LYS A 1 94 ? 14.033 -5.727 -24.062 1.00 87.00 94 LYS A O 1
ATOM 741 N N . PHE A 1 95 ? 12.997 -6.529 -22.240 1.00 86.12 95 PHE A N 1
ATOM 742 C CA . PHE A 1 95 ? 14.189 -7.098 -21.636 1.00 86.12 95 PHE A CA 1
ATOM 743 C C . PHE A 1 95 ? 14.116 -8.616 -21.557 1.00 86.12 95 PHE A C 1
ATOM 745 O O . PHE A 1 95 ? 13.110 -9.206 -21.173 1.00 86.12 95 PHE A O 1
ATOM 752 N N . ARG A 1 96 ? 15.246 -9.252 -21.852 1.00 81.19 96 ARG A N 1
ATOM 753 C CA . ARG A 1 96 ? 15.456 -10.692 -21.708 1.00 81.19 96 ARG A CA 1
ATOM 754 C C . ARG A 1 96 ? 16.826 -10.938 -21.103 1.00 81.19 96 ARG A C 1
ATOM 756 O O . ARG A 1 96 ? 17.761 -10.182 -21.357 1.00 81.19 96 ARG A O 1
ATOM 763 N N . ARG A 1 97 ? 16.953 -12.005 -20.316 1.00 71.62 97 ARG A N 1
ATOM 764 C CA . ARG A 1 97 ? 18.270 -12.500 -19.910 1.00 71.62 97 ARG A CA 1
ATOM 765 C C . ARG A 1 97 ? 18.903 -13.207 -21.102 1.00 71.62 97 ARG A C 1
ATOM 767 O O . ARG A 1 97 ? 18.260 -14.038 -21.739 1.00 71.62 97 ARG A O 1
ATOM 774 N N . THR A 1 98 ? 20.151 -12.888 -21.403 1.00 65.00 98 THR A N 1
ATOM 775 C CA . THR A 1 98 ? 20.967 -13.687 -22.319 1.00 65.00 98 THR A CA 1
ATOM 776 C C . THR A 1 98 ? 21.045 -15.127 -21.794 1.00 65.00 98 THR A C 1
ATOM 778 O O . THR A 1 98 ? 21.278 -15.339 -20.606 1.00 65.00 98 THR A O 1
ATOM 781 N N . GLY A 1 99 ? 20.769 -16.114 -22.655 1.00 57.50 99 GLY A N 1
ATOM 782 C CA . GLY A 1 99 ? 20.742 -17.541 -22.294 1.00 57.50 99 GLY A CA 1
ATOM 783 C C . GLY A 1 99 ? 19.397 -18.087 -21.789 1.00 57.50 99 GLY A C 1
ATOM 784 O O . GLY A 1 99 ? 19.286 -19.288 -21.563 1.00 57.50 99 GLY A O 1
ATOM 785 N N . ALA A 1 100 ? 18.358 -17.258 -21.643 1.00 53.44 100 ALA A N 1
ATOM 786 C CA . ALA A 1 100 ? 17.002 -17.761 -21.437 1.00 53.44 100 ALA A CA 1
ATOM 787 C C . ALA A 1 100 ? 16.432 -18.207 -22.792 1.00 53.44 100 ALA A C 1
ATOM 789 O O . ALA A 1 100 ? 16.222 -17.372 -23.675 1.00 53.44 100 ALA A O 1
ATOM 790 N N . GLY A 1 101 ? 16.212 -19.513 -22.973 1.00 48.16 101 GLY A N 1
ATOM 791 C CA . GLY A 1 101 ? 15.462 -20.024 -24.121 1.00 48.16 101 GLY A CA 1
ATOM 792 C C . GLY A 1 101 ? 14.118 -19.302 -24.235 1.00 48.16 101 GLY A C 1
ATOM 793 O O . GLY A 1 101 ? 13.535 -18.914 -23.220 1.00 48.16 101 GLY A O 1
ATOM 794 N N . VAL A 1 102 ? 13.645 -19.080 -25.462 1.00 56.56 102 VAL A N 1
ATOM 795 C CA . VAL A 1 102 ? 12.289 -18.562 -25.682 1.00 56.56 102 VAL A CA 1
ATOM 796 C C . VAL A 1 102 ? 11.334 -19.534 -24.984 1.00 56.56 102 VAL A C 1
ATOM 798 O O . VAL A 1 102 ? 11.342 -20.712 -25.344 1.00 56.56 102 VAL A O 1
ATOM 801 N N . PRO A 1 103 ? 10.556 -19.113 -23.971 1.00 52.59 103 PRO A N 1
ATOM 802 C CA . PRO A 1 103 ? 9.533 -19.989 -23.438 1.00 52.59 103 PRO A CA 1
ATOM 803 C C . PRO A 1 103 ? 8.555 -20.270 -24.575 1.00 52.59 103 PRO A C 1
ATOM 805 O O . PRO A 1 103 ? 8.052 -19.335 -25.205 1.00 52.59 103 PRO A O 1
ATOM 808 N N . THR A 1 104 ? 8.317 -21.550 -24.861 1.00 54.12 104 THR A N 1
ATOM 809 C CA . THR A 1 104 ? 7.229 -21.973 -25.741 1.00 54.12 104 THR A CA 1
ATOM 810 C C . THR A 1 104 ? 5.971 -21.222 -25.304 1.00 54.12 104 THR A C 1
ATOM 812 O O . THR A 1 104 ? 5.677 -21.231 -24.102 1.00 54.12 104 THR A O 1
ATOM 815 N N . PRO A 1 105 ? 5.260 -20.526 -26.212 1.00 50.72 105 PRO A N 1
ATOM 816 C CA . PRO A 1 105 ? 4.014 -19.867 -25.859 1.00 50.72 105 PRO A CA 1
ATOM 817 C C . PRO A 1 105 ? 3.133 -20.862 -25.109 1.00 50.72 105 PRO A C 1
ATOM 819 O O . PRO A 1 105 ? 2.980 -22.002 -25.555 1.00 50.72 105 PRO A O 1
ATOM 822 N N . ALA A 1 106 ? 2.587 -20.455 -23.961 1.00 47.50 106 ALA A N 1
ATOM 823 C CA . ALA A 1 106 ? 1.538 -21.242 -23.333 1.00 47.50 106 ALA A CA 1
ATOM 824 C C . ALA A 1 106 ? 0.458 -21.495 -24.400 1.00 47.50 106 ALA A C 1
ATOM 826 O O . ALA A 1 106 ? 0.138 -20.552 -25.137 1.00 47.50 106 ALA A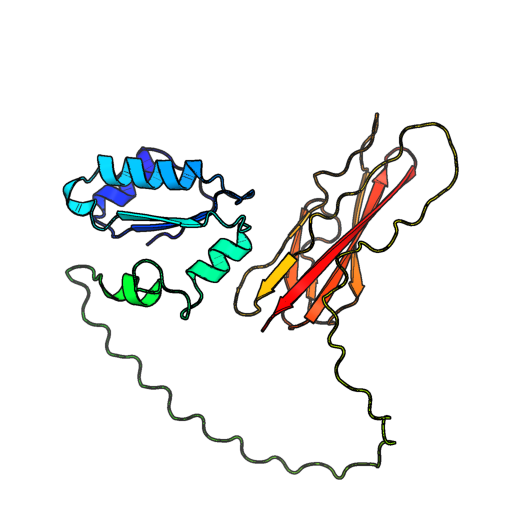 O 1
ATOM 827 N N . PRO A 1 107 ? -0.062 -22.730 -24.535 1.00 45.22 107 PRO A N 1
ATOM 828 C CA . PRO A 1 107 ? -1.136 -22.991 -25.479 1.00 45.22 107 PRO A CA 1
ATOM 829 C C . PRO A 1 107 ? -2.233 -21.964 -25.224 1.00 45.22 107 PRO A C 1
ATOM 831 O O . PRO A 1 107 ? -2.597 -21.713 -24.071 1.00 45.22 107 PRO A O 1
ATOM 834 N N . THR A 1 108 ? -2.699 -21.319 -26.293 1.00 48.81 108 THR A N 1
ATOM 835 C CA . THR A 1 108 ? -3.841 -20.410 -26.234 1.00 48.81 108 THR A CA 1
ATOM 836 C C . THR A 1 108 ? -4.933 -21.109 -25.426 1.00 48.81 108 THR A C 1
ATOM 838 O O . THR A 1 108 ? -5.268 -22.245 -25.778 1.00 48.81 108 THR A O 1
ATOM 841 N N . PRO A 1 109 ? -5.453 -20.513 -24.334 1.00 44.19 109 PRO A N 1
ATOM 842 C CA . PRO A 1 109 ? -6.598 -21.081 -23.647 1.00 44.19 109 PRO A CA 1
ATOM 843 C C . PRO A 1 109 ? -7.660 -21.357 -24.702 1.00 44.19 109 PRO A C 1
ATOM 845 O O . PRO A 1 109 ? -8.050 -20.440 -25.431 1.00 44.19 109 PRO A O 1
ATOM 848 N N . GLY A 1 110 ? -8.049 -22.627 -24.841 1.00 48.38 110 GLY A N 1
ATOM 849 C CA . GLY A 1 110 ? -9.155 -22.991 -25.711 1.00 48.38 110 GLY A CA 1
ATOM 850 C C . GLY A 1 110 ? -10.331 -22.084 -25.375 1.00 48.38 110 GLY A C 1
ATOM 851 O O . GLY A 1 110 ? -10.551 -21.761 -24.203 1.00 48.38 110 GLY A O 1
ATOM 852 N N . THR A 1 111 ? -11.025 -21.612 -26.406 1.00 46.88 111 THR A N 1
ATOM 853 C CA . THR A 1 111 ? -12.244 -20.817 -26.278 1.00 46.88 111 THR A CA 1
ATOM 854 C C . THR A 1 111 ? -13.094 -21.399 -25.144 1.00 46.88 111 THR A C 1
ATOM 856 O O . THR A 1 111 ? -13.355 -22.605 -25.178 1.00 46.88 111 THR A O 1
ATOM 859 N N . PRO A 1 112 ? -13.489 -20.614 -24.121 1.00 45.50 112 PRO A N 1
ATOM 860 C CA . PRO A 1 112 ? -14.336 -21.125 -23.055 1.00 45.50 112 PRO A CA 1
ATOM 861 C C . PRO A 1 112 ? -15.575 -21.760 -23.680 1.00 45.50 112 PRO A C 1
ATOM 863 O O . PRO A 1 112 ? -16.340 -21.081 -24.367 1.00 45.50 112 PRO A O 1
ATOM 866 N N . GLN A 1 113 ? -15.744 -23.068 -23.489 1.00 41.47 113 GLN A N 1
ATOM 867 C CA . GLN A 1 113 ? -16.959 -23.745 -23.912 1.00 41.47 113 GLN A CA 1
ATOM 868 C C . GLN A 1 113 ? -18.123 -23.103 -23.141 1.00 41.47 113 GLN A C 1
ATOM 870 O O . GLN A 1 113 ? -18.034 -22.997 -21.912 1.00 41.47 113 GLN A O 1
ATOM 875 N N . PRO A 1 114 ? -19.191 -22.643 -23.819 1.00 41.81 114 PRO A N 1
ATOM 876 C CA . PRO A 1 114 ? -20.366 -22.128 -23.135 1.00 41.81 114 PRO A CA 1
ATOM 877 C C . PRO A 1 114 ? -20.876 -23.184 -22.145 1.00 41.81 114 PRO A C 1
ATOM 879 O O . PRO A 1 114 ? -20.908 -24.368 -22.501 1.00 41.81 114 PRO A O 1
ATOM 882 N N . PRO A 1 115 ? -21.247 -22.806 -20.910 1.00 44.59 115 PRO A N 1
ATOM 883 C CA . PRO A 1 115 ? -21.810 -23.759 -19.969 1.00 44.59 115 PRO A CA 1
ATOM 884 C C . PRO A 1 115 ? -23.061 -24.389 -20.583 1.00 44.59 115 PRO A C 1
ATOM 886 O O . PRO A 1 115 ? -23.936 -23.688 -21.093 1.00 44.59 115 PRO A O 1
ATOM 889 N N . THR A 1 116 ? -23.133 -25.718 -20.532 1.00 46.91 116 THR A N 1
ATOM 890 C CA . THR A 1 116 ? -24.340 -26.474 -20.868 1.00 46.91 116 THR A CA 1
ATOM 891 C C . THR A 1 116 ? -25.508 -25.898 -20.060 1.00 46.91 116 THR A C 1
ATOM 893 O O . THR A 1 116 ? -25.379 -25.790 -18.837 1.00 46.91 116 THR A O 1
ATOM 896 N N . PRO A 1 117 ? -26.626 -25.491 -20.688 1.00 34.97 117 PRO A N 1
ATOM 897 C CA . PRO A 1 117 ? -27.741 -24.910 -19.957 1.00 34.97 117 PRO A CA 1
ATOM 898 C C . PRO A 1 117 ? -28.349 -25.955 -19.016 1.00 34.97 117 PRO A C 1
ATOM 900 O O . PRO A 1 117 ? -28.917 -26.955 -19.450 1.00 34.97 117 PRO A O 1
ATOM 903 N N . THR A 1 118 ? -28.228 -25.713 -17.714 1.00 44.19 118 THR A N 1
ATOM 904 C CA . THR A 1 118 ? -28.981 -26.431 -16.682 1.00 44.19 118 THR A CA 1
ATOM 905 C C . THR A 1 118 ? -30.454 -26.005 -16.766 1.00 44.19 118 THR A C 1
ATOM 907 O O . THR A 1 118 ? -30.716 -24.799 -16.843 1.00 44.19 118 THR A O 1
ATOM 910 N N . PRO A 1 119 ? -31.434 -26.932 -16.748 1.00 35.62 119 PRO A N 1
ATOM 911 C CA . PRO A 1 119 ? -32.847 -26.566 -16.771 1.00 35.62 119 PRO A CA 1
ATOM 912 C C . PRO A 1 119 ? -33.191 -25.670 -15.574 1.00 35.62 119 PRO A C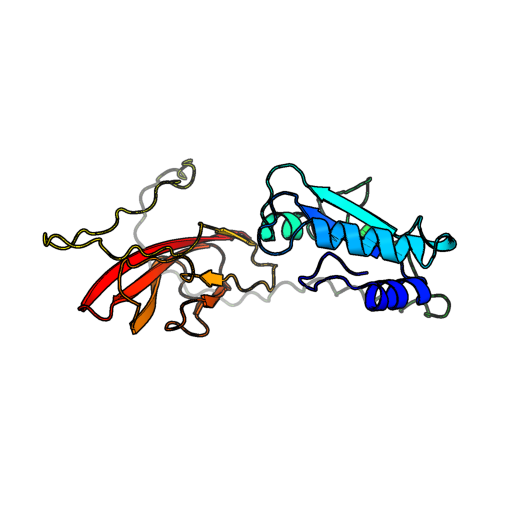 1
ATOM 914 O O . PRO A 1 119 ? -32.893 -25.980 -14.421 1.00 35.62 119 PRO A O 1
ATOM 917 N N . THR A 1 120 ? -33.790 -24.523 -15.883 1.00 38.62 120 THR A N 1
ATOM 918 C CA . THR A 1 120 ? -34.186 -23.490 -14.922 1.00 38.62 120 THR A CA 1
ATOM 919 C C . THR A 1 120 ? -35.466 -23.929 -14.198 1.00 38.62 120 THR A C 1
ATOM 921 O O . THR A 1 120 ? -36.435 -24.262 -14.882 1.00 38.62 120 THR A O 1
ATOM 924 N N . PRO A 1 121 ? -35.526 -23.934 -12.851 1.00 35.16 121 PRO A N 1
ATOM 925 C CA . PRO A 1 121 ? -36.785 -24.138 -12.144 1.00 35.16 121 PRO A CA 1
ATOM 926 C C . PRO A 1 121 ? -37.742 -22.966 -12.403 1.00 35.16 121 PRO A C 1
ATOM 928 O O . PRO A 1 121 ? -37.345 -21.801 -12.395 1.00 35.16 121 PRO A O 1
ATOM 931 N N . THR A 1 122 ? -39.009 -23.299 -12.642 1.00 37.56 122 THR A N 1
ATOM 932 C CA . THR A 1 122 ? -40.116 -22.370 -12.900 1.00 37.56 122 THR A CA 1
ATOM 933 C C . THR A 1 122 ? -40.208 -21.286 -11.813 1.00 37.56 122 THR A C 1
ATOM 935 O O . THR A 1 122 ? -40.229 -21.627 -10.628 1.00 37.56 122 THR A O 1
ATOM 938 N N . PRO A 1 123 ? -40.278 -19.988 -12.168 1.00 33.72 123 PRO A N 1
ATOM 939 C CA . PRO A 1 123 ? -40.336 -18.915 -11.183 1.00 33.72 123 PRO A CA 1
ATOM 940 C C . PRO A 1 123 ? -41.711 -18.834 -10.508 1.00 33.72 123 PRO A C 1
ATOM 942 O O . PRO A 1 123 ? -42.739 -18.670 -11.163 1.00 33.72 123 PRO A O 1
ATOM 945 N N . THR A 1 124 ? -41.711 -18.869 -9.177 1.00 38.06 124 THR A N 1
ATOM 946 C CA . THR A 1 124 ? -42.811 -18.373 -8.339 1.00 38.06 124 THR A CA 1
ATOM 947 C C . THR A 1 124 ? -42.886 -16.842 -8.474 1.00 38.06 124 THR A C 1
ATOM 949 O O . THR A 1 124 ? -41.841 -16.187 -8.389 1.00 38.06 124 THR A O 1
ATOM 952 N N . PRO A 1 125 ? -44.070 -16.231 -8.681 1.00 31.11 125 PRO A N 1
ATOM 953 C CA . PRO A 1 125 ? -44.178 -14.787 -8.872 1.00 31.11 125 PRO A CA 1
ATOM 954 C C . PRO A 1 125 ? -43.709 -14.028 -7.624 1.00 31.11 125 PRO A C 1
ATOM 956 O O . PRO A 1 125 ? -44.237 -14.200 -6.528 1.00 31.11 125 PRO A O 1
ATOM 959 N N . THR A 1 126 ? -42.697 -13.181 -7.812 1.00 36.25 126 THR A N 1
ATOM 960 C CA . THR A 1 126 ? -42.174 -12.238 -6.814 1.00 36.25 126 THR A CA 1
ATOM 961 C C . THR A 1 126 ? -42.788 -10.859 -7.090 1.00 36.25 126 THR A C 1
ATOM 963 O O . THR A 1 126 ? -42.828 -10.462 -8.257 1.00 36.25 126 THR A O 1
ATOM 966 N N . PRO A 1 127 ? -43.281 -10.122 -6.077 1.00 33.31 127 PRO A N 1
ATOM 967 C CA . PRO A 1 127 ? -43.931 -8.831 -6.287 1.00 33.31 127 PRO A CA 1
ATOM 968 C C . PRO A 1 127 ? -42.976 -7.777 -6.863 1.00 33.31 127 PRO A C 1
ATOM 970 O O . PRO A 1 127 ? -41.808 -7.687 -6.485 1.00 33.31 127 PRO A O 1
ATOM 973 N N . THR A 1 128 ? -43.514 -6.966 -7.773 1.00 32.88 128 THR A N 1
ATOM 974 C CA . THR A 1 128 ? -42.850 -5.873 -8.491 1.00 32.88 128 THR A CA 1
ATOM 975 C C . THR A 1 128 ? -42.246 -4.828 -7.539 1.00 32.88 128 THR A C 1
ATOM 977 O O . THR A 1 128 ? -42.992 -4.192 -6.792 1.00 32.88 128 THR A O 1
ATOM 980 N N . PRO A 1 129 ? -40.924 -4.571 -7.578 1.00 31.66 129 PRO A N 1
ATOM 981 C CA . PRO A 1 129 ? -40.321 -3.418 -6.911 1.00 31.66 129 PRO A CA 1
ATOM 982 C C . PRO A 1 129 ? -40.614 -2.115 -7.678 1.00 31.66 129 PRO A C 1
ATOM 984 O O . PRO A 1 129 ? -40.598 -2.121 -8.912 1.00 31.66 129 PRO A O 1
ATOM 987 N N . PRO A 1 130 ? -40.830 -0.976 -6.995 1.00 35.09 130 PRO A N 1
ATOM 988 C CA . PRO A 1 130 ? -41.032 0.302 -7.663 1.00 35.09 130 PRO A CA 1
ATOM 989 C C . PRO A 1 130 ? -39.727 0.793 -8.302 1.00 35.09 130 PRO A C 1
ATOM 991 O O . PRO A 1 130 ? -38.648 0.754 -7.705 1.00 35.09 130 PRO A O 1
ATOM 994 N N . THR A 1 131 ? -39.839 1.292 -9.530 1.00 35.41 131 THR A N 1
ATOM 995 C CA . THR A 1 131 ? -38.744 1.889 -10.295 1.00 35.41 131 THR A CA 1
ATOM 996 C C . THR A 1 131 ? -38.209 3.132 -9.589 1.00 35.41 131 THR A C 1
ATOM 998 O O . THR A 1 131 ? -38.870 4.170 -9.560 1.00 35.41 131 THR A O 1
ATOM 1001 N N . THR A 1 132 ? -36.985 3.059 -9.070 1.00 33.72 132 THR A N 1
ATOM 1002 C CA . THR A 1 132 ? -36.210 4.244 -8.687 1.00 33.72 132 THR A CA 1
ATOM 1003 C C . THR A 1 132 ? -34.880 4.254 -9.434 1.00 33.72 132 THR A C 1
ATOM 1005 O O . THR A 1 132 ? -34.151 3.268 -9.505 1.00 33.72 132 THR A O 1
ATOM 1008 N N . LYS A 1 133 ? -34.628 5.397 -10.075 1.00 30.59 133 LYS A N 1
ATOM 1009 C CA . LYS A 1 133 ? -33.448 5.748 -10.871 1.00 30.59 133 LYS A CA 1
ATOM 1010 C C . LYS A 1 133 ? -32.143 5.497 -10.082 1.00 30.59 133 LYS A C 1
ATOM 1012 O O . LYS A 1 133 ? -32.135 5.739 -8.875 1.00 30.59 133 LYS A O 1
ATOM 1017 N N . PRO A 1 134 ? -31.028 5.106 -10.733 1.00 29.94 134 PRO A N 1
ATOM 1018 C CA . PRO A 1 134 ? -29.728 4.999 -10.069 1.00 29.94 134 PRO A CA 1
ATOM 1019 C C . PRO A 1 134 ? -29.349 6.321 -9.376 1.00 29.94 134 PRO A C 1
ATOM 1021 O O . PRO A 1 134 ? -29.428 7.374 -10.024 1.00 29.94 134 PRO A O 1
ATOM 1024 N N . PRO A 1 135 ? -28.920 6.317 -8.100 1.00 31.98 135 PRO A N 1
ATOM 1025 C CA . PRO A 1 135 ? -28.468 7.533 -7.444 1.00 31.98 135 PRO A CA 1
ATOM 1026 C C . PRO A 1 135 ? -27.139 7.979 -8.056 1.00 31.98 135 PRO A C 1
ATOM 1028 O O . PRO A 1 135 ? -26.090 7.374 -7.843 1.00 31.98 135 PRO A O 1
ATOM 1031 N N . THR A 1 136 ? -27.170 9.077 -8.802 1.00 34.41 136 THR A N 1
ATOM 1032 C CA . THR A 1 136 ? -25.990 9.893 -9.084 1.00 34.41 136 THR A CA 1
ATOM 1033 C C . THR A 1 136 ? -25.699 10.744 -7.853 1.00 34.41 136 THR A C 1
ATOM 1035 O O . THR A 1 136 ? -26.048 11.921 -7.807 1.00 34.41 136 THR A O 1
ATOM 1038 N N . THR A 1 137 ? -25.090 10.154 -6.828 1.00 29.41 137 THR A N 1
ATOM 1039 C CA . THR A 1 137 ? -24.551 10.916 -5.698 1.00 29.41 137 THR A CA 1
ATOM 1040 C C . THR A 1 137 ? -23.158 10.412 -5.364 1.00 29.41 137 THR A C 1
ATOM 1042 O O . THR A 1 137 ? -22.967 9.249 -5.014 1.00 29.41 137 THR A O 1
ATOM 1045 N N . LYS A 1 138 ? -22.186 11.322 -5.483 1.00 29.94 138 LYS A N 1
ATOM 1046 C CA . LYS A 1 138 ? -20.833 11.236 -4.925 1.00 29.94 138 LYS A CA 1
ATOM 1047 C C . LYS A 1 138 ? -20.882 10.584 -3.529 1.00 29.94 138 LYS A C 1
ATOM 1049 O O . LYS A 1 138 ? -21.716 11.013 -2.729 1.00 29.94 138 LYS A O 1
ATOM 1054 N N . PRO A 1 139 ? -20.019 9.595 -3.215 1.00 35.00 139 PRO A N 1
ATOM 1055 C CA . PRO A 1 139 ? -19.959 9.010 -1.880 1.00 35.00 139 PRO A CA 1
ATOM 1056 C C . PRO A 1 139 ? -19.829 10.120 -0.825 1.00 35.00 139 PRO A C 1
ATOM 1058 O O . PRO A 1 139 ? -19.033 11.048 -1.032 1.00 35.00 139 PRO A O 1
ATOM 1061 N N . PRO A 1 140 ? -20.599 10.078 0.277 1.00 30.36 140 PRO A N 1
ATOM 1062 C CA . PRO A 1 140 ? -20.493 11.079 1.325 1.00 30.36 140 PRO A CA 1
ATOM 1063 C C . PRO A 1 140 ? -19.067 11.066 1.876 1.00 30.36 140 PRO A C 1
ATOM 1065 O O . PRO A 1 140 ? -18.596 10.054 2.379 1.00 30.36 140 PRO A O 1
ATOM 1068 N N . THR A 1 141 ? -18.378 12.200 1.794 1.00 36.91 141 THR A N 1
ATOM 1069 C CA . THR A 1 141 ? -17.061 12.421 2.415 1.00 36.91 141 THR A CA 1
ATOM 1070 C C . THR A 1 141 ? -17.187 12.814 3.890 1.00 36.91 141 THR A C 1
ATOM 1072 O O . THR A 1 141 ? -16.281 13.416 4.459 1.00 36.91 141 THR A O 1
ATOM 1075 N N . THR A 1 142 ? -18.331 12.536 4.514 1.00 36.59 142 THR A N 1
ATOM 1076 C CA . THR A 1 142 ? -18.629 12.930 5.889 1.00 36.59 142 THR A CA 1
ATOM 1077 C C . THR A 1 142 ? -18.697 11.694 6.767 1.00 36.59 142 THR A C 1
ATOM 1079 O O . THR A 1 142 ? -19.639 10.905 6.695 1.00 36.59 142 THR A O 1
ATOM 1082 N N . LYS A 1 143 ? -17.663 11.563 7.596 1.00 44.47 143 LYS A N 1
ATOM 1083 C CA . LYS A 1 143 ? -17.555 10.643 8.723 1.00 44.47 143 LYS A CA 1
ATOM 1084 C C . LYS A 1 143 ? -18.890 10.562 9.494 1.00 44.47 143 LYS A C 1
ATOM 1086 O O . LYS A 1 143 ? -19.397 11.614 9.891 1.00 44.47 143 LYS A O 1
ATOM 1091 N N . PRO A 1 144 ? -19.459 9.369 9.745 1.00 41.41 144 PRO A N 1
ATOM 1092 C CA . PRO A 1 144 ? -20.590 9.227 10.657 1.00 41.41 144 PRO A CA 1
ATOM 1093 C C . PRO A 1 144 ? -20.246 9.815 12.039 1.00 41.41 144 PRO A C 1
ATOM 1095 O O . PRO A 1 144 ? -19.119 9.621 12.507 1.00 41.41 144 PRO A O 1
ATOM 1098 N N . PRO A 1 145 ? -21.169 10.540 12.697 1.00 32.69 145 PRO A N 1
ATOM 1099 C CA . PRO A 1 145 ? -20.878 11.218 13.956 1.00 32.69 145 PRO A CA 1
ATOM 1100 C C . PRO A 1 145 ? -20.459 10.226 15.050 1.00 32.69 145 PRO A C 1
ATOM 1102 O O . PRO A 1 145 ? -21.077 9.176 15.242 1.00 32.69 145 PRO A O 1
ATOM 1105 N N . THR A 1 146 ? -19.392 10.576 15.769 1.00 47.72 146 THR A N 1
ATOM 1106 C CA . THR A 1 146 ? -18.947 9.896 16.990 1.00 47.72 146 THR A CA 1
ATOM 1107 C C . THR A 1 146 ? -20.048 10.023 18.058 1.00 47.72 146 THR A C 1
ATOM 1109 O O . THR A 1 146 ? -20.453 11.151 18.335 1.00 47.72 146 THR A O 1
ATOM 1112 N N . PRO A 1 147 ? -20.550 8.940 18.681 1.00 36.91 147 PRO A N 1
ATOM 1113 C CA . PRO A 1 147 ? -21.465 9.066 19.815 1.00 36.91 147 PRO A CA 1
ATOM 1114 C C . PRO A 1 147 ? -20.720 9.603 21.049 1.00 36.91 147 PRO A C 1
ATOM 1116 O O . PRO A 1 147 ? -19.656 9.093 21.398 1.00 36.91 147 PRO A O 1
ATOM 1119 N N . THR A 1 148 ? -21.280 10.623 21.703 1.00 37.03 148 THR A N 1
ATOM 1120 C CA . THR A 1 148 ? -20.736 11.281 22.907 1.00 37.03 148 THR A CA 1
ATOM 1121 C C . THR A 1 148 ? -21.201 10.574 24.196 1.00 37.03 148 THR A C 1
ATOM 1123 O O . THR A 1 148 ? -22.411 10.452 24.386 1.00 37.03 148 THR A O 1
ATOM 1126 N N . PRO A 1 149 ? -20.302 10.142 25.108 1.00 41.50 149 PRO A N 1
ATOM 1127 C CA . PRO A 1 149 ? -20.637 9.769 26.495 1.00 41.50 149 PRO A CA 1
ATOM 1128 C C . PRO A 1 149 ? -20.295 10.885 27.518 1.00 41.50 149 PRO A C 1
ATOM 1130 O O . PRO A 1 149 ? -19.566 11.815 27.175 1.00 41.50 149 PRO A O 1
ATOM 1133 N N . PRO A 1 150 ? -20.830 10.823 28.758 1.00 38.44 150 PRO A N 1
ATOM 1134 C CA . PRO A 1 150 ? -21.152 11.993 29.579 1.00 38.44 150 PRO A CA 1
ATOM 1135 C C . PRO A 1 150 ? -19.974 12.643 30.324 1.00 38.44 150 PRO A C 1
ATOM 1137 O O . PRO A 1 150 ? -18.910 12.067 30.532 1.00 38.44 150 PRO A O 1
ATOM 1140 N N . THR A 1 151 ? -20.243 13.885 30.719 1.00 46.66 151 THR A N 1
ATOM 1141 C CA . THR A 1 151 ? -19.380 14.952 31.234 1.00 46.66 151 THR A CA 1
ATOM 1142 C C . THR A 1 151 ? -18.588 14.588 32.498 1.00 46.66 151 THR A C 1
ATOM 1144 O O . THR A 1 151 ? -19.160 14.343 33.556 1.00 46.66 151 THR A O 1
ATOM 1147 N N . GLY A 1 152 ? -17.258 14.663 32.407 1.00 35.31 152 GLY A N 1
ATOM 1148 C CA . GLY A 1 152 ? -16.328 14.680 33.537 1.00 35.31 152 GLY A CA 1
ATOM 1149 C C . GLY A 1 152 ? -14.988 15.261 33.082 1.00 35.31 152 GLY A C 1
ATOM 1150 O O . GLY A 1 152 ? -14.394 14.766 32.130 1.00 35.31 152 GLY A O 1
ATOM 1151 N N . SER A 1 153 ? -14.553 16.355 33.706 1.00 39.03 153 SER A N 1
ATOM 1152 C CA . SER A 1 153 ? -13.361 17.131 33.335 1.00 39.03 153 SER A CA 1
ATOM 1153 C C . SER A 1 153 ? -12.077 16.288 33.395 1.00 39.03 153 SER A C 1
ATOM 1155 O O . SER A 1 153 ? -11.556 15.990 34.467 1.00 39.03 153 SER A O 1
ATOM 1157 N N . GLY A 1 154 ? -11.584 15.885 32.224 1.00 48.84 154 GLY A N 1
ATOM 1158 C CA . GLY A 1 154 ? -10.339 15.151 32.011 1.00 48.84 154 GLY A CA 1
ATOM 1159 C C . GLY A 1 154 ? -10.243 14.780 30.534 1.00 48.84 154 GLY A C 1
ATOM 1160 O O . GLY A 1 154 ? -11.185 14.218 29.982 1.00 48.84 154 GLY A O 1
ATOM 1161 N N . ALA A 1 155 ? -9.163 15.169 29.857 1.00 59.09 155 ALA A N 1
ATOM 1162 C CA . ALA A 1 155 ? -9.069 15.089 28.401 1.00 59.09 155 ALA A CA 1
ATOM 1163 C C . ALA A 1 155 ? -9.394 13.677 27.861 1.00 59.09 155 ALA A C 1
ATOM 1165 O O . ALA A 1 155 ? -8.816 12.676 28.287 1.00 59.09 155 ALA A O 1
ATOM 1166 N N . MET A 1 156 ? -10.368 13.614 26.950 1.00 73.44 156 MET A N 1
ATOM 1167 C CA . MET A 1 156 ? -10.985 12.364 26.507 1.00 73.44 156 MET A CA 1
ATOM 1168 C C . MET A 1 156 ? -10.072 11.573 25.557 1.00 73.44 156 MET A C 1
ATOM 1170 O O . MET A 1 156 ? -9.318 12.170 24.781 1.00 73.44 156 MET A O 1
ATOM 1174 N N . PRO A 1 157 ? -10.150 10.230 25.559 1.00 87.38 157 PRO A N 1
ATOM 1175 C CA . PRO A 1 157 ? -9.489 9.423 24.543 1.00 87.38 157 PRO A CA 1
ATOM 1176 C C . PRO A 1 157 ? -10.059 9.730 23.150 1.00 87.38 157 PRO A C 1
ATOM 1178 O O . PRO A 1 157 ? -11.272 9.820 22.970 1.00 87.38 157 PRO A O 1
ATOM 1181 N N . THR A 1 158 ? -9.189 9.827 22.148 1.00 88.19 158 THR A N 1
ATOM 1182 C CA . THR A 1 158 ? -9.571 9.989 20.741 1.00 88.19 158 THR A CA 1
ATOM 1183 C C . THR A 1 158 ? -9.107 8.776 19.946 1.00 88.19 158 THR A C 1
ATOM 1185 O O . THR A 1 158 ? -7.918 8.457 19.914 1.00 88.19 158 THR A O 1
ATOM 1188 N N . ALA A 1 159 ? -10.049 8.092 19.298 1.00 88.75 159 ALA A N 1
ATOM 1189 C CA . ALA A 1 159 ? -9.753 6.995 18.387 1.00 88.75 159 ALA A CA 1
ATOM 1190 C C . ALA A 1 159 ? -9.552 7.524 16.961 1.00 88.75 159 ALA A C 1
ATOM 1192 O O . ALA A 1 159 ? -10.263 8.428 16.522 1.00 88.75 159 ALA A O 1
ATOM 1193 N N . HIS A 1 160 ? -8.607 6.925 16.242 1.00 88.81 160 HIS A N 1
ATOM 1194 C CA . HIS A 1 160 ? -8.302 7.241 14.850 1.00 88.81 160 HIS A CA 1
ATOM 1195 C C . HIS A 1 160 ? -8.213 5.949 14.040 1.00 88.81 160 HIS A C 1
ATOM 1197 O O . HIS A 1 160 ? -7.182 5.301 14.074 1.00 88.81 160 HIS A O 1
ATOM 1203 N N . ALA A 1 161 ? -9.253 5.564 13.303 1.00 85.94 161 ALA A N 1
ATOM 1204 C CA . ALA A 1 161 ? -9.329 4.306 12.549 1.00 85.94 161 ALA A CA 1
ATOM 1205 C C . ALA A 1 161 ? -8.499 4.297 11.245 1.00 85.94 161 ALA A C 1
ATOM 1207 O O . ALA A 1 161 ? -8.466 3.292 10.525 1.00 85.94 161 ALA A O 1
ATOM 1208 N N . GLY A 1 162 ? -7.837 5.416 10.943 1.00 85.06 162 GLY A N 1
ATOM 1209 C CA . GLY A 1 162 ? -7.174 5.680 9.673 1.00 85.06 162 GLY A CA 1
ATOM 1210 C C . GLY A 1 162 ? -8.115 6.321 8.653 1.00 85.06 162 GLY A C 1
ATOM 1211 O O . GLY A 1 162 ? -9.325 6.386 8.848 1.00 85.06 162 GLY A O 1
ATOM 1212 N N . ALA A 1 163 ? -7.541 6.824 7.562 1.00 84.19 163 ALA A N 1
ATOM 1213 C CA . ALA A 1 163 ? -8.319 7.414 6.479 1.00 84.19 163 ALA A CA 1
ATOM 1214 C C . ALA A 1 163 ? -9.114 6.348 5.711 1.00 84.19 163 ALA A C 1
ATOM 1216 O O . ALA A 1 163 ? -8.673 5.198 5.591 1.00 84.19 163 ALA A O 1
ATOM 1217 N N . ASP A 1 164 ? -10.248 6.767 5.154 1.00 87.94 164 ASP A N 1
ATOM 1218 C CA . ASP A 1 164 ? -11.018 5.968 4.208 1.00 87.94 164 ASP A CA 1
ATOM 1219 C C . ASP A 1 164 ? -10.177 5.613 2.981 1.00 87.94 164 ASP A C 1
ATOM 1221 O O . ASP A 1 164 ? -9.271 6.344 2.570 1.00 87.94 164 ASP A O 1
ATOM 1225 N N . GLU A 1 165 ? -10.475 4.462 2.394 1.00 83.38 165 GLU A N 1
ATOM 1226 C CA . GLU A 1 165 ? -9.641 3.860 1.368 1.00 83.38 165 GLU A CA 1
ATOM 1227 C C . GLU A 1 165 ? -10.481 3.348 0.200 1.00 83.38 165 GLU A C 1
ATOM 1229 O O . GLU A 1 165 ? -11.614 2.900 0.367 1.00 83.38 165 GLU A O 1
ATOM 1234 N N . THR A 1 166 ? -9.919 3.399 -1.004 1.00 86.94 166 THR A N 1
ATOM 1235 C CA . THR A 1 166 ? -10.480 2.742 -2.187 1.00 86.94 166 THR A CA 1
ATOM 1236 C C . THR A 1 166 ? -9.433 1.796 -2.757 1.00 86.94 166 THR A C 1
ATOM 1238 O O . THR A 1 166 ? -8.296 2.205 -2.991 1.00 86.94 166 THR A O 1
ATOM 1241 N N . ILE A 1 167 ? -9.810 0.535 -2.954 1.00 83.19 167 ILE A N 1
ATOM 1242 C CA . ILE A 1 167 ? -8.960 -0.537 -3.480 1.00 83.19 167 ILE A CA 1
ATOM 1243 C C . ILE A 1 167 ? -9.669 -1.246 -4.638 1.00 83.19 167 ILE A C 1
ATOM 1245 O O . ILE A 1 167 ? -10.880 -1.127 -4.784 1.00 83.19 167 ILE A O 1
ATOM 1249 N N . HIS A 1 168 ? -8.934 -2.016 -5.437 1.00 81.94 168 HIS A N 1
ATOM 1250 C CA . HIS A 1 168 ? -9.491 -2.827 -6.527 1.00 81.94 168 HIS A CA 1
ATOM 1251 C C . HIS A 1 168 ? -9.354 -4.321 -6.232 1.00 81.94 168 HIS A C 1
ATOM 1253 O O . HIS A 1 168 ? -8.335 -4.749 -5.693 1.00 81.94 168 HIS A O 1
ATOM 1259 N N . LYS A 1 169 ? -10.344 -5.133 -6.617 1.00 79.88 169 LYS A N 1
ATOM 1260 C CA . LYS A 1 169 ? -10.405 -6.565 -6.271 1.00 79.88 169 LYS A CA 1
ATOM 1261 C C . LYS A 1 169 ? -9.242 -7.401 -6.825 1.00 79.88 169 LYS A C 1
ATOM 1263 O O . LYS A 1 169 ? -8.838 -8.372 -6.193 1.00 79.88 169 LYS A O 1
ATOM 1268 N N . PHE A 1 170 ? -8.692 -7.045 -7.986 1.00 72.69 170 PHE A N 1
ATOM 1269 C CA . PHE A 1 170 ? -7.550 -7.756 -8.589 1.00 72.69 170 PHE A CA 1
ATOM 1270 C C . PHE A 1 170 ? -6.222 -7.526 -7.859 1.00 72.69 170 PHE A C 1
ATOM 1272 O O . PHE A 1 170 ? -5.222 -8.181 -8.153 1.00 72.69 170 PHE A O 1
ATOM 1279 N N . TRP A 1 171 ? -6.202 -6.628 -6.878 1.00 60.72 171 TRP A N 1
ATOM 1280 C CA . TRP A 1 171 ? -5.094 -6.539 -5.953 1.00 60.72 171 TRP A CA 1
ATOM 1281 C C . TRP A 1 171 ? -5.228 -7.683 -4.949 1.00 60.72 171 TRP A C 1
ATOM 1283 O O . TRP A 1 171 ? -6.134 -7.669 -4.121 1.00 60.72 171 TRP A O 1
ATOM 1293 N N . HIS A 1 172 ? -4.276 -8.621 -4.908 1.00 62.06 172 HIS A N 1
ATOM 1294 C CA . HIS A 1 172 ? -4.070 -9.494 -3.735 1.00 62.06 172 HIS A CA 1
ATOM 1295 C C . HIS A 1 172 ? -3.586 -8.689 -2.501 1.00 62.06 172 HIS A C 1
ATOM 1297 O O . HIS A 1 172 ? -2.791 -9.156 -1.685 1.00 62.06 172 HIS A O 1
ATOM 1303 N N . TYR A 1 173 ? -4.027 -7.439 -2.374 1.00 66.44 173 TYR A N 1
ATOM 1304 C CA . TYR A 1 173 ? -3.715 -6.521 -1.304 1.00 66.44 173 TYR A CA 1
ATOM 1305 C C . TYR A 1 173 ? -4.770 -6.664 -0.217 1.00 66.44 173 TYR A C 1
ATOM 1307 O O . TYR A 1 173 ? -5.958 -6.447 -0.437 1.00 66.44 173 TYR A O 1
ATOM 1315 N N . SER A 1 174 ? -4.319 -7.028 0.977 1.00 80.06 174 SER A N 1
ATOM 1316 C CA . SER A 1 174 ? -5.155 -6.974 2.174 1.00 80.06 174 SER A CA 1
ATOM 1317 C C . SER A 1 174 ? -4.947 -5.610 2.839 1.00 80.06 174 SER A C 1
ATOM 1319 O O . SER A 1 174 ? -3.856 -5.415 3.401 1.00 80.06 174 SER A O 1
ATOM 1321 N N . PRO A 1 175 ? -5.918 -4.674 2.774 1.00 88.44 175 PRO A N 1
ATOM 1322 C CA . PRO A 1 175 ? -5.804 -3.376 3.433 1.00 88.44 175 PRO A CA 1
ATOM 1323 C C . PRO A 1 175 ? -5.654 -3.523 4.948 1.00 88.44 175 PRO A C 1
ATOM 1325 O O . P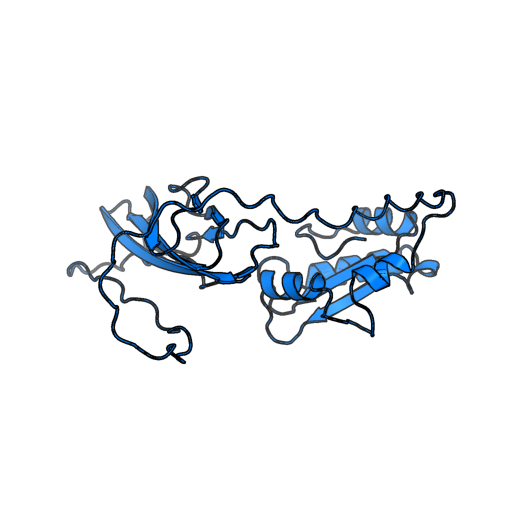RO A 1 175 ? -5.944 -4.569 5.540 1.00 88.44 175 PRO A O 1
ATOM 1328 N N . TYR A 1 176 ? -5.191 -2.449 5.581 1.00 90.38 176 TYR A N 1
ATOM 1329 C CA . TYR A 1 176 ? -5.017 -2.384 7.027 1.00 90.38 176 TYR A CA 1
ATOM 1330 C C . TYR A 1 176 ? -6.138 -1.589 7.698 1.00 90.38 176 TYR A C 1
ATOM 1332 O O . TYR A 1 176 ? -6.550 -0.529 7.221 1.00 90.38 176 TYR A O 1
ATOM 1340 N N . LEU A 1 177 ? -6.578 -2.082 8.850 1.00 93.25 177 LEU A N 1
ATOM 1341 C CA . LEU A 1 177 ? -7.317 -1.331 9.856 1.00 93.25 177 LEU A CA 1
ATOM 1342 C C . LEU A 1 177 ? -6.301 -0.905 10.919 1.00 93.25 177 LEU A C 1
ATOM 1344 O O . LEU A 1 177 ? -5.671 -1.765 11.538 1.00 93.25 177 LEU A O 1
ATOM 1348 N N . ASN A 1 178 ? -6.087 0.403 11.078 1.00 89.88 178 ASN A N 1
ATOM 1349 C CA . ASN A 1 178 ? -4.994 0.924 11.892 1.00 89.88 178 ASN A CA 1
ATOM 1350 C C . ASN A 1 178 ? -5.467 2.041 12.828 1.00 89.88 178 ASN A C 1
ATOM 1352 O O . ASN A 1 178 ? -5.876 3.101 12.371 1.00 89.88 178 ASN A O 1
ATOM 1356 N N . ALA A 1 179 ? -5.353 1.783 14.129 1.00 88.56 179 ALA A N 1
ATOM 1357 C CA . ALA A 1 179 ? -5.680 2.677 15.225 1.00 88.56 179 ALA A CA 1
ATOM 1358 C C . ALA A 1 179 ? -4.463 3.171 16.023 1.00 88.56 179 ALA A C 1
ATOM 1360 O O . ALA A 1 179 ? -4.637 3.757 17.091 1.00 88.56 179 ALA A O 1
ATOM 1361 N N . THR A 1 180 ? -3.233 2.972 15.536 1.00 86.25 180 THR A N 1
ATOM 1362 C CA . THR A 1 180 ? -1.999 3.307 16.276 1.00 86.25 180 THR A CA 1
ATOM 1363 C C . THR A 1 180 ? -1.796 4.800 16.514 1.00 86.25 180 THR A C 1
ATOM 1365 O O . THR A 1 180 ? -1.010 5.159 17.381 1.00 86.25 180 THR A O 1
ATOM 1368 N N . THR A 1 181 ? -2.470 5.677 15.767 1.00 82.00 181 THR A N 1
ATOM 1369 C CA . THR A 1 181 ? -2.387 7.134 15.964 1.00 82.00 181 THR A CA 1
ATOM 1370 C C . THR A 1 181 ? -3.373 7.655 17.007 1.00 82.00 181 THR A C 1
ATOM 1372 O O . THR A 1 181 ? -3.374 8.853 17.267 1.00 82.00 181 THR A O 1
ATOM 1375 N N . SER A 1 182 ? -4.216 6.787 17.581 1.00 83.25 182 SER A N 1
ATOM 1376 C CA . SER A 1 182 ? -5.175 7.121 18.645 1.00 83.25 182 SER A CA 1
ATOM 1377 C C . SER A 1 182 ? -4.468 7.682 19.877 1.00 83.25 182 SER A C 1
ATOM 1379 O O . SER A 1 182 ? -3.379 7.233 20.231 1.00 83.25 182 SER A O 1
ATOM 1381 N N . THR A 1 183 ? -5.095 8.640 20.555 1.00 83.81 183 THR A N 1
ATOM 1382 C CA . THR A 1 183 ? -4.484 9.366 21.674 1.00 83.81 183 THR A CA 1
ATOM 1383 C C . THR A 1 183 ? -5.332 9.277 22.936 1.00 83.81 183 THR A C 1
ATOM 1385 O O . THR A 1 183 ? -6.559 9.215 22.890 1.00 83.81 183 THR A O 1
ATOM 1388 N N . ILE A 1 184 ? -4.667 9.268 24.087 1.00 83.19 184 ILE A N 1
ATOM 1389 C CA . ILE A 1 184 ? -5.291 9.418 25.401 1.00 83.19 184 ILE A CA 1
ATOM 1390 C C . ILE A 1 184 ? -4.335 10.217 26.295 1.00 83.19 184 ILE A C 1
ATOM 1392 O O . ILE A 1 184 ? -3.258 9.726 26.638 1.00 83.19 184 ILE A O 1
ATOM 1396 N N . PRO A 1 185 ? -4.698 11.442 26.697 1.00 80.94 185 PRO A N 1
ATOM 1397 C CA . PRO A 1 185 ? -3.864 12.215 27.608 1.00 80.94 185 PRO A CA 1
ATOM 1398 C C . PRO A 1 185 ? -3.776 11.561 28.993 1.00 80.94 185 PRO A C 1
ATOM 1400 O O . PRO A 1 185 ? -4.787 11.262 29.630 1.00 80.94 185 PRO A O 1
ATOM 1403 N N . GLY A 1 186 ? -2.550 11.330 29.472 1.00 78.56 186 GLY A N 1
ATOM 1404 C CA . GLY A 1 186 ? -2.304 10.779 30.809 1.00 78.56 186 GLY A CA 1
ATOM 1405 C C . GLY A 1 186 ? -2.896 9.381 31.035 1.00 78.56 186 GLY A C 1
ATOM 1406 O O . GLY A 1 186 ? -3.350 9.080 32.143 1.00 78.56 186 GLY A O 1
ATOM 1407 N N . GLY A 1 187 ? -2.953 8.541 29.998 1.00 84.12 187 GLY A N 1
ATOM 1408 C CA . GLY A 1 187 ? -3.449 7.167 30.083 1.00 84.12 187 GLY A CA 1
ATOM 1409 C C . GLY A 1 187 ? -2.959 6.290 28.933 1.00 84.12 187 GLY A C 1
ATOM 1410 O O . GLY A 1 187 ? -2.117 6.702 28.139 1.00 84.12 187 GLY A O 1
ATOM 1411 N N . TRP A 1 188 ? -3.485 5.069 28.853 1.00 82.69 188 TRP A N 1
ATOM 1412 C CA . TRP A 1 188 ? -3.204 4.134 27.761 1.00 82.69 188 TRP A CA 1
ATOM 1413 C C . TRP A 1 188 ? -4.439 3.295 27.427 1.00 82.69 188 TRP A C 1
ATOM 1415 O O . TRP A 1 188 ? -5.371 3.160 28.228 1.00 82.69 188 TRP A O 1
ATOM 1425 N N . PHE A 1 189 ? -4.449 2.720 26.227 1.00 83.06 189 PHE A N 1
ATOM 1426 C CA . PHE A 1 189 ? -5.484 1.778 25.814 1.00 83.06 189 PHE A CA 1
ATOM 1427 C C . PHE A 1 189 ? -5.171 0.379 26.345 1.00 83.06 189 PHE A C 1
ATOM 1429 O O . PHE A 1 189 ? -4.062 -0.121 26.178 1.00 83.06 189 PHE A O 1
ATOM 1436 N N . ILE A 1 190 ? -6.159 -0.257 26.971 1.00 89.75 190 ILE A N 1
ATOM 1437 C CA . ILE A 1 190 ? -6.071 -1.641 27.459 1.00 89.75 190 ILE A CA 1
ATOM 1438 C C . ILE A 1 190 ? -6.514 -2.652 26.401 1.00 89.75 190 ILE A C 1
ATOM 1440 O O . ILE A 1 190 ? -6.137 -3.816 26.461 1.00 89.75 190 ILE A O 1
ATOM 1444 N N . SER A 1 191 ? -7.340 -2.230 25.440 1.00 86.38 191 SER A N 1
ATOM 1445 C CA . SER A 1 191 ? -7.794 -3.094 24.349 1.00 86.38 191 SER A CA 1
ATOM 1446 C C . SER A 1 191 ? -8.253 -2.291 23.140 1.00 86.38 191 SER A C 1
ATOM 1448 O O . SER A 1 191 ? -8.709 -1.150 23.269 1.00 86.38 191 SER A O 1
ATOM 1450 N N . ALA A 1 192 ? -8.159 -2.932 21.976 1.00 91.88 192 ALA A N 1
ATOM 1451 C CA . ALA A 1 192 ? -8.805 -2.524 20.742 1.00 91.88 192 ALA A CA 1
ATOM 1452 C C . ALA A 1 192 ? -9.778 -3.618 20.294 1.00 91.88 192 ALA A C 1
ATOM 1454 O O . ALA A 1 192 ? -9.560 -4.794 20.574 1.00 91.88 192 ALA A O 1
ATOM 1455 N N . SER A 1 193 ? -10.846 -3.235 19.602 1.00 96.81 193 SER A N 1
ATOM 1456 C CA . SER A 1 193 ? -11.776 -4.171 18.978 1.00 96.81 193 SER A CA 1
ATOM 1457 C C . SER A 1 193 ? -12.282 -3.611 17.657 1.00 96.81 193 SER A C 1
ATOM 1459 O O . SER A 1 193 ? -12.881 -2.538 17.620 1.00 96.81 193 SER A O 1
ATOM 1461 N N . TRP A 1 194 ? -12.028 -4.337 16.574 1.00 97.88 194 TRP A N 1
ATOM 1462 C CA . TRP A 1 194 ? -12.502 -4.034 15.233 1.00 97.88 194 TRP A CA 1
ATOM 1463 C C . TRP A 1 194 ? -13.751 -4.838 14.908 1.00 97.88 194 TRP A C 1
ATOM 1465 O O . TRP A 1 194 ? -13.757 -6.066 14.992 1.00 97.88 194 TRP A O 1
ATOM 1475 N N . THR A 1 195 ? -14.790 -4.144 14.460 1.00 97.50 195 THR A N 1
ATOM 1476 C CA . THR A 1 195 ? -16.058 -4.744 14.037 1.00 97.50 195 THR A CA 1
ATOM 1477 C C . THR A 1 195 ? -16.457 -4.213 12.666 1.00 97.50 195 THR A C 1
ATOM 1479 O O . THR A 1 195 ? -16.225 -3.046 12.352 1.00 97.50 195 THR A O 1
ATOM 1482 N N . LYS A 1 196 ? -17.045 -5.065 11.819 1.00 97.56 196 LYS A N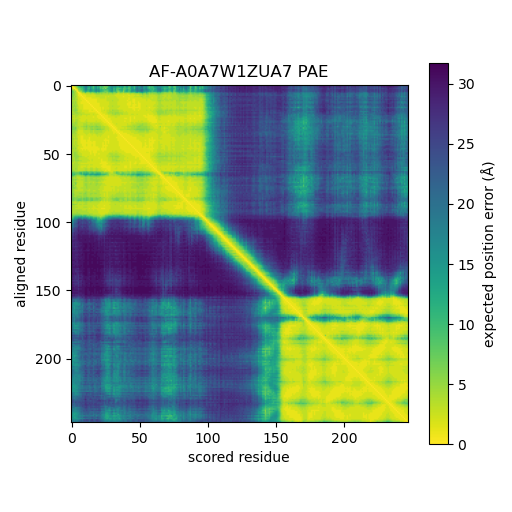 1
ATOM 1483 C CA . LYS A 1 196 ? -17.684 -4.603 10.581 1.00 97.56 196 LYS A CA 1
ATOM 1484 C C . LYS A 1 196 ? -19.076 -4.077 10.927 1.00 97.56 196 LYS A C 1
ATOM 1486 O O . LYS A 1 196 ? -19.858 -4.794 11.540 1.00 97.56 196 LYS A O 1
ATOM 1491 N N . ILE A 1 197 ? -19.377 -2.855 10.505 1.00 97.88 197 ILE A N 1
ATOM 1492 C CA . ILE A 1 197 ? -20.681 -2.206 10.673 1.00 97.88 197 ILE A CA 1
ATOM 1493 C C . ILE A 1 197 ? -21.589 -2.494 9.476 1.00 97.88 197 ILE A C 1
ATOM 1495 O O . ILE A 1 197 ? -22.767 -2.789 9.651 1.00 97.88 197 ILE A O 1
ATOM 1499 N N . SER A 1 198 ? -21.045 -2.433 8.260 1.00 96.69 198 SER A N 1
ATOM 1500 C CA . SER A 1 198 ? -21.799 -2.631 7.018 1.00 96.69 198 SER A CA 1
ATOM 1501 C C . SER A 1 198 ? -20.906 -3.152 5.886 1.00 96.69 198 SER A C 1
ATOM 1503 O O . SER A 1 198 ? -19.676 -3.165 5.995 1.00 96.69 198 SER A O 1
ATOM 1505 N N . GLY A 1 199 ? -21.541 -3.608 4.804 1.00 96.56 199 GLY A N 1
ATOM 1506 C CA . GLY A 1 199 ? -20.881 -4.109 3.598 1.00 96.56 199 GLY A CA 1
ATOM 1507 C C . GLY A 1 199 ? -20.973 -5.629 3.419 1.00 96.56 199 GLY A C 1
ATOM 1508 O O . GLY A 1 199 ? -21.522 -6.325 4.287 1.00 96.56 199 GLY A O 1
ATOM 1509 N N . PRO A 1 200 ? -20.425 -6.163 2.311 1.00 96.81 200 PRO A N 1
ATOM 1510 C CA . PRO A 1 200 ? -20.530 -7.578 1.954 1.00 96.81 200 PRO A CA 1
ATOM 1511 C C . PRO A 1 200 ? -20.096 -8.546 3.068 1.00 96.81 200 PRO A C 1
ATOM 1513 O O . PRO A 1 200 ? -19.239 -8.241 3.902 1.00 96.81 200 PRO A O 1
ATOM 1516 N N . SER A 1 201 ? -20.686 -9.743 3.103 1.00 94.94 201 SER A N 1
ATOM 1517 C CA . SER A 1 201 ? -20.360 -10.791 4.090 1.00 94.94 201 SER A CA 1
ATOM 1518 C C . SER A 1 201 ? -18.986 -11.426 3.865 1.00 94.94 201 SER A C 1
ATOM 1520 O O . SER A 1 201 ? -18.387 -11.929 4.810 1.00 94.94 201 SER A O 1
ATOM 1522 N N . ALA A 1 202 ? -18.457 -11.347 2.644 1.00 91.19 202 ALA A N 1
ATOM 1523 C CA . ALA A 1 202 ? -17.162 -11.899 2.281 1.00 91.19 202 ALA A CA 1
ATOM 1524 C C . ALA A 1 202 ? -16.015 -10.977 2.743 1.00 91.19 202 ALA A C 1
ATOM 1526 O O . ALA A 1 202 ? -15.553 -10.100 2.005 1.00 91.19 202 ALA A O 1
ATOM 1527 N N . TYR A 1 203 ? -15.595 -11.149 3.998 1.00 94.31 203 TYR A N 1
ATOM 1528 C CA . TYR A 1 203 ? -14.429 -10.492 4.586 1.00 94.31 203 TYR A CA 1
ATOM 1529 C C . TYR A 1 203 ? -13.812 -11.337 5.705 1.00 94.31 203 TYR A C 1
ATOM 1531 O O . TYR A 1 203 ? -14.469 -12.197 6.290 1.00 94.31 203 TYR A O 1
ATOM 1539 N N . ARG A 1 204 ? -12.554 -11.052 6.051 1.00 94.75 204 ARG A N 1
ATOM 1540 C CA . ARG A 1 204 ? -11.894 -11.623 7.230 1.00 94.75 204 ARG A CA 1
ATOM 1541 C C . ARG A 1 204 ? -10.940 -10.615 7.853 1.00 94.75 204 ARG A C 1
ATOM 1543 O O . ARG A 1 204 ? -10.001 -10.182 7.195 1.00 94.75 204 ARG A O 1
ATOM 1550 N N . ILE A 1 205 ? -11.145 -10.278 9.124 1.00 95.69 205 ILE A N 1
ATOM 1551 C CA . ILE A 1 205 ? -10.172 -9.510 9.914 1.00 95.69 205 ILE A CA 1
ATOM 1552 C C . ILE A 1 205 ? -9.183 -10.512 10.515 1.00 95.69 205 ILE A C 1
ATOM 1554 O O . ILE A 1 205 ? -9.605 -11.471 11.154 1.00 95.69 205 ILE A O 1
ATOM 1558 N N . VAL A 1 206 ? -7.880 -10.329 10.288 1.00 93.62 206 VAL A N 1
ATOM 1559 C CA . VAL A 1 206 ? -6.858 -11.307 10.709 1.00 93.62 206 VAL A CA 1
ATOM 1560 C C . VAL A 1 206 ? -6.773 -11.408 12.232 1.00 93.62 206 VAL A C 1
ATOM 1562 O O . VAL A 1 206 ? -6.764 -12.508 12.774 1.00 93.62 206 VAL A O 1
ATOM 1565 N N . ASN A 1 207 ? -6.738 -10.262 12.908 1.00 93.12 207 ASN A N 1
ATOM 1566 C CA . ASN A 1 207 ? -6.823 -10.152 14.361 1.00 93.12 207 ASN A CA 1
ATOM 1567 C C . ASN A 1 207 ? -7.666 -8.921 14.706 1.00 93.12 207 ASN A C 1
ATOM 1569 O O . ASN A 1 207 ? -7.196 -7.797 14.542 1.00 93.12 207 ASN A O 1
ATOM 1573 N N . SER A 1 208 ? -8.904 -9.117 15.158 1.00 96.69 208 SER A N 1
ATOM 1574 C CA . SER A 1 208 ? -9.820 -8.016 15.479 1.00 96.69 208 SER A CA 1
ATOM 1575 C C . SER A 1 208 ? -9.415 -7.218 16.716 1.00 96.69 208 SER A C 1
ATOM 1577 O O . SER A 1 208 ? -9.952 -6.138 16.919 1.00 96.69 208 SER A O 1
ATOM 1579 N N . ASN A 1 209 ? -8.481 -7.712 17.530 1.00 95.06 209 ASN A N 1
ATOM 1580 C CA . ASN A 1 209 ? -8.126 -7.093 18.808 1.00 95.06 209 ASN A CA 1
ATOM 1581 C C . ASN A 1 209 ? -6.807 -6.300 18.758 1.00 95.06 209 ASN A C 1
ATOM 1583 O O . ASN A 1 209 ? -6.402 -5.694 19.748 1.00 95.06 209 ASN A O 1
ATOM 1587 N N . ALA A 1 210 ? -6.120 -6.303 17.612 1.00 87.56 210 ALA A N 1
ATOM 1588 C CA . ALA A 1 210 ? -4.881 -5.558 17.420 1.00 87.56 210 ALA A CA 1
ATOM 1589 C C . ALA A 1 210 ? -5.149 -4.095 17.029 1.00 87.56 210 ALA A C 1
ATOM 1591 O O . ALA A 1 210 ? -6.062 -3.799 16.257 1.00 87.56 210 ALA A O 1
ATOM 1592 N N . LEU A 1 211 ? -4.292 -3.180 17.499 1.00 84.06 211 LEU A N 1
ATOM 1593 C CA . LEU A 1 211 ? -4.319 -1.775 17.068 1.00 84.06 211 LEU A CA 1
ATOM 1594 C C . LEU A 1 211 ? -4.049 -1.628 15.566 1.00 84.06 211 LEU A C 1
ATOM 1596 O O . LEU A 1 211 ? -4.589 -0.722 14.950 1.00 84.06 211 LEU A O 1
ATOM 1600 N N . ASN A 1 212 ? -3.257 -2.521 14.972 1.00 91.75 212 ASN A N 1
ATOM 1601 C CA . ASN A 1 212 ? -3.015 -2.572 13.536 1.00 91.75 212 ASN A CA 1
ATOM 1602 C C . ASN A 1 212 ? -3.215 -4.005 13.035 1.00 91.75 212 ASN A C 1
ATOM 1604 O O . ASN A 1 212 ? -2.570 -4.930 13.530 1.00 91.75 212 ASN A O 1
ATOM 1608 N N . THR A 1 213 ? -4.115 -4.203 12.076 1.00 91.19 213 THR A N 1
ATOM 1609 C CA . THR A 1 213 ? -4.492 -5.534 11.591 1.00 91.19 213 THR A CA 1
ATOM 1610 C C . THR A 1 213 ? -4.838 -5.515 10.113 1.00 91.19 213 THR A C 1
ATOM 1612 O O . THR A 1 213 ? -5.303 -4.507 9.584 1.00 91.19 213 THR A O 1
ATOM 1615 N N . ARG A 1 214 ? -4.615 -6.638 9.429 1.00 92.19 214 ARG A N 1
ATOM 1616 C CA . ARG A 1 214 ? -5.023 -6.800 8.031 1.00 92.19 214 ARG A CA 1
ATOM 1617 C C . ARG A 1 214 ? -6.482 -7.231 7.954 1.00 92.19 214 ARG A C 1
ATOM 1619 O O . ARG A 1 214 ? -6.950 -8.015 8.783 1.00 92.19 214 ARG A O 1
ATOM 1626 N N . VAL A 1 215 ? -7.165 -6.784 6.909 1.00 93.94 215 VAL A N 1
ATOM 1627 C CA . VAL A 1 215 ? -8.476 -7.298 6.521 1.00 93.94 215 VAL A CA 1
ATOM 1628 C C . VAL A 1 215 ? -8.427 -7.793 5.080 1.00 93.94 215 VAL A C 1
ATOM 1630 O O . VAL A 1 215 ? -7.881 -7.138 4.198 1.00 93.94 215 VAL A O 1
ATOM 1633 N N . SER A 1 216 ? -8.970 -8.981 4.849 1.00 91.44 216 SER A N 1
ATOM 1634 C CA . SER A 1 216 ? -9.154 -9.550 3.518 1.00 91.44 216 SER A CA 1
ATOM 1635 C C . SER A 1 216 ? -10.576 -9.258 3.055 1.00 91.44 216 SER A C 1
ATOM 1637 O O . SER A 1 216 ? -11.520 -9.532 3.796 1.00 91.44 216 SER A O 1
ATOM 1639 N N . LEU A 1 217 ? -10.723 -8.706 1.850 1.00 91.38 217 LEU A N 1
ATOM 1640 C CA . LEU A 1 217 ? -11.997 -8.323 1.236 1.00 91.38 217 LEU A CA 1
ATOM 1641 C C . LEU A 1 217 ? -12.065 -8.973 -0.152 1.00 91.38 217 LEU A C 1
ATOM 1643 O O . LEU A 1 217 ? -11.203 -8.706 -0.983 1.00 91.38 217 LEU A O 1
ATOM 1647 N N . THR A 1 218 ? -13.036 -9.854 -0.402 1.00 87.12 218 THR A N 1
ATOM 1648 C CA . THR A 1 218 ? -13.086 -10.652 -1.650 1.00 87.12 218 THR A CA 1
ATOM 1649 C C . THR A 1 218 ? -14.274 -10.317 -2.553 1.00 87.12 218 THR A C 1
ATOM 1651 O O . THR A 1 218 ? -14.327 -10.764 -3.705 1.00 87.12 218 THR A O 1
ATOM 1654 N N . ALA A 1 219 ? -15.210 -9.500 -2.068 1.00 91.50 219 ALA A N 1
ATOM 1655 C CA . ALA A 1 219 ? -16.329 -8.986 -2.843 1.00 91.50 219 ALA A CA 1
ATOM 1656 C C . ALA A 1 219 ? -16.153 -7.488 -3.129 1.00 91.50 219 ALA A C 1
ATOM 1658 O O . ALA A 1 219 ? -15.644 -6.735 -2.302 1.00 91.50 219 ALA A O 1
ATOM 1659 N N . VAL A 1 220 ? -16.594 -7.070 -4.316 1.00 92.00 220 VAL A N 1
ATOM 1660 C CA . VAL A 1 220 ? -16.743 -5.653 -4.671 1.00 92.00 220 VAL A CA 1
ATOM 1661 C C . VAL A 1 220 ? -17.838 -5.058 -3.790 1.00 92.00 220 VAL A C 1
ATOM 1663 O O . VAL A 1 220 ? -18.862 -5.700 -3.547 1.00 92.00 220 VAL A O 1
ATOM 1666 N N . GLY A 1 221 ? -17.629 -3.840 -3.306 1.00 94.50 221 GLY A N 1
ATOM 1667 C CA . GLY A 1 221 ? -18.586 -3.152 -2.451 1.00 94.50 221 GLY A CA 1
ATOM 1668 C C . GLY A 1 221 ? -17.927 -2.213 -1.454 1.00 94.50 221 GLY A C 1
ATOM 1669 O O . GLY A 1 221 ? -16.707 -2.095 -1.380 1.00 94.50 221 GLY A O 1
ATOM 1670 N N . VAL A 1 222 ? -18.758 -1.536 -0.671 1.00 96.06 222 VAL A N 1
ATOM 1671 C CA . VAL A 1 222 ? -18.316 -0.613 0.375 1.00 96.06 222 VAL A CA 1
ATOM 1672 C C . VAL A 1 222 ? -18.404 -1.319 1.723 1.00 96.06 222 VAL A C 1
ATOM 1674 O O . VAL A 1 222 ? -19.465 -1.819 2.093 1.00 96.06 222 VAL A O 1
ATOM 1677 N N . TYR A 1 223 ? -17.290 -1.365 2.446 1.00 96.69 223 TYR A N 1
ATOM 1678 C CA . TYR A 1 223 ? -17.186 -1.927 3.788 1.00 96.69 223 TYR A CA 1
ATOM 1679 C C . TYR A 1 223 ? -16.937 -0.808 4.793 1.00 96.69 223 TYR A C 1
ATOM 1681 O O . TYR A 1 223 ? -16.023 -0.011 4.601 1.00 96.69 223 TYR A O 1
ATOM 1689 N N . THR A 1 224 ? -17.679 -0.782 5.896 1.00 97.62 224 THR A N 1
ATOM 1690 C CA . THR A 1 224 ? -17.405 0.138 7.008 1.00 97.62 224 THR A CA 1
ATOM 1691 C C . THR A 1 224 ? -16.996 -0.662 8.232 1.00 97.62 224 THR A C 1
ATOM 1693 O O . THR A 1 224 ? -17.741 -1.524 8.700 1.00 97.62 224 THR A O 1
ATOM 1696 N N . PHE A 1 225 ? -15.817 -0.364 8.768 1.00 97.62 225 PHE A N 1
ATOM 1697 C CA . PHE A 1 225 ? -15.282 -0.959 9.988 1.00 97.62 225 PHE A CA 1
ATOM 1698 C C . PHE A 1 225 ? -15.236 0.081 11.101 1.00 97.62 225 PHE A C 1
ATOM 1700 O O . PHE A 1 225 ? -14.947 1.247 10.849 1.00 97.62 225 PHE A O 1
ATOM 1707 N N . ARG A 1 226 ? -15.494 -0.342 12.337 1.00 97.94 226 ARG A N 1
ATOM 1708 C CA . ARG A 1 226 ? -15.377 0.477 13.544 1.00 97.94 226 ARG A CA 1
ATOM 1709 C C . ARG A 1 226 ? -14.308 -0.100 14.455 1.00 97.94 226 ARG A C 1
ATOM 1711 O O . ARG A 1 226 ? -14.339 -1.299 14.728 1.00 97.94 226 ARG A O 1
ATOM 1718 N N . VAL A 1 227 ? -13.428 0.757 14.964 1.00 97.50 227 VAL A N 1
ATOM 1719 C CA . VAL A 1 227 ? -12.594 0.448 16.127 1.00 97.50 227 VAL A CA 1
ATOM 1720 C C . VAL A 1 227 ? -13.287 0.933 17.394 1.00 97.50 227 VAL A C 1
ATOM 1722 O O . VAL A 1 227 ? -13.842 2.032 17.427 1.00 97.50 227 VAL A O 1
ATOM 1725 N N . THR A 1 228 ? -13.229 0.126 18.445 1.00 95.75 228 THR A N 1
ATOM 1726 C CA . THR A 1 228 ? -13.564 0.504 19.816 1.00 95.75 228 THR A CA 1
ATOM 1727 C C . THR A 1 228 ? -12.331 0.301 20.680 1.00 95.75 228 THR A C 1
ATOM 1729 O O . THR A 1 228 ? -11.817 -0.811 20.786 1.00 95.75 228 THR A O 1
ATOM 1732 N N . LEU A 1 229 ? -11.848 1.378 21.289 1.00 91.44 229 LEU A N 1
ATOM 1733 C CA . LEU A 1 229 ? -10.718 1.373 22.206 1.00 91.44 229 LEU A CA 1
ATOM 1734 C C . LEU A 1 229 ? -11.229 1.541 23.630 1.00 91.44 229 LEU A C 1
ATOM 1736 O O . LEU A 1 229 ? -12.009 2.456 23.894 1.00 91.44 229 LEU A O 1
ATOM 1740 N N . LYS A 1 230 ? -10.771 0.690 24.549 1.00 87.44 230 LYS A N 1
ATOM 1741 C CA . LYS A 1 230 ? -11.014 0.858 25.989 1.00 87.44 230 LYS A CA 1
ATOM 1742 C C . LYS A 1 230 ? -9.749 1.359 26.656 1.00 87.44 230 LYS A C 1
ATOM 1744 O O . LYS A 1 230 ? -8.652 0.900 26.335 1.00 87.44 230 LYS A O 1
ATOM 1749 N N . THR A 1 231 ? -9.900 2.280 27.591 1.00 87.06 231 THR A N 1
ATOM 1750 C CA . THR A 1 231 ? -8.783 2.883 28.321 1.00 87.06 231 THR A CA 1
ATOM 1751 C C . THR A 1 231 ? -8.623 2.251 29.697 1.00 87.06 231 THR A C 1
ATOM 1753 O O . THR A 1 231 ? -9.561 1.664 30.239 1.00 87.06 231 THR A O 1
ATOM 1756 N N . ASN A 1 232 ? -7.443 2.408 30.290 1.00 83.56 232 ASN A N 1
ATOM 1757 C CA . ASN A 1 232 ? -7.163 1.989 31.666 1.00 83.56 232 ASN A CA 1
ATOM 1758 C C . ASN A 1 232 ? -8.030 2.699 32.722 1.00 83.56 232 ASN A C 1
ATOM 1760 O O . ASN A 1 232 ? -8.131 2.227 33.848 1.00 83.56 232 ASN A O 1
ATOM 1764 N N . LYS A 1 233 ? -8.667 3.815 32.353 1.00 81.31 233 LYS A N 1
ATOM 1765 C CA . LYS A 1 233 ? -9.569 4.604 33.202 1.00 81.31 233 LYS A CA 1
ATOM 1766 C C . LYS A 1 233 ? -11.052 4.325 32.913 1.00 81.31 233 LYS A C 1
ATOM 1768 O O . LYS A 1 233 ? -11.910 5.107 33.299 1.00 81.31 233 LYS A O 1
ATOM 1773 N N . GLY A 1 234 ? -11.363 3.249 32.186 1.00 80.56 234 GLY A N 1
ATOM 1774 C CA . GLY A 1 234 ? -12.735 2.825 31.882 1.00 80.56 234 GLY A CA 1
ATOM 1775 C C . GLY A 1 234 ? -13.432 3.601 30.756 1.00 80.56 234 GLY A C 1
ATOM 1776 O O . GLY A 1 234 ? -14.447 3.134 30.244 1.00 80.56 234 GLY A O 1
ATOM 1777 N N . ALA A 1 235 ? -12.879 4.731 30.302 1.00 85.50 235 ALA A N 1
ATOM 1778 C CA . ALA A 1 235 ? -13.404 5.469 29.154 1.00 85.50 235 ALA A CA 1
ATOM 1779 C C . ALA A 1 235 ? -13.221 4.683 27.845 1.00 85.50 235 ALA A C 1
ATOM 1781 O O . ALA A 1 235 ? -12.273 3.900 27.709 1.00 85.50 235 ALA A O 1
ATOM 1782 N N . MET A 1 236 ? -14.097 4.935 26.869 1.00 88.25 236 MET A N 1
ATOM 1783 C CA . MET A 1 236 ? -14.028 4.346 25.532 1.00 88.25 236 MET A CA 1
ATOM 1784 C C . MET A 1 236 ? -13.914 5.421 24.456 1.00 88.25 236 MET A C 1
ATOM 1786 O O . MET A 1 236 ? -14.474 6.504 24.597 1.00 88.25 236 MET A O 1
ATOM 1790 N N . ALA A 1 237 ? -13.235 5.090 23.361 1.00 86.50 237 ALA A N 1
ATOM 1791 C CA . ALA A 1 237 ? -13.211 5.894 22.147 1.00 86.50 237 ALA A CA 1
ATOM 1792 C C . ALA A 1 237 ? -13.513 5.017 20.936 1.00 86.50 237 ALA A C 1
ATOM 1794 O O . ALA A 1 237 ? -13.086 3.863 20.872 1.00 86.50 237 ALA A O 1
ATOM 1795 N N . THR A 1 238 ? -14.239 5.562 19.964 1.00 92.56 238 THR A N 1
ATOM 1796 C CA . THR A 1 238 ? -14.570 4.838 18.736 1.00 92.56 238 THR A CA 1
ATOM 1797 C C . THR A 1 238 ? -14.285 5.667 17.509 1.00 92.56 238 THR A C 1
ATOM 1799 O O . THR A 1 238 ? -14.485 6.880 17.524 1.00 92.56 238 THR A O 1
ATOM 1802 N N . ASP A 1 239 ? -13.894 4.996 16.435 1.00 92.31 239 ASP A N 1
ATOM 1803 C CA . ASP A 1 239 ? -13.766 5.621 15.128 1.00 92.31 239 ASP A CA 1
ATOM 1804 C C . ASP A 1 239 ? -14.103 4.635 14.008 1.00 92.31 239 ASP A C 1
ATOM 1806 O O . ASP A 1 239 ? -14.121 3.423 14.234 1.00 92.31 239 ASP A O 1
ATOM 1810 N N . THR A 1 240 ? -14.395 5.139 12.812 1.00 93.62 240 THR A N 1
ATOM 1811 C CA . THR A 1 240 ? -14.770 4.321 11.654 1.00 93.62 240 THR A CA 1
ATOM 1812 C C . THR A 1 240 ? -13.852 4.552 10.467 1.00 93.62 240 THR A C 1
ATOM 1814 O O . THR A 1 240 ? -13.492 5.691 10.192 1.00 93.62 240 THR A O 1
ATOM 1817 N N . LYS A 1 241 ? -13.563 3.478 9.729 1.00 93.75 241 LYS A N 1
ATOM 1818 C CA . LYS A 1 241 ? -12.882 3.500 8.432 1.00 93.75 241 LYS A CA 1
ATOM 1819 C C . LYS A 1 241 ? -13.756 2.826 7.379 1.00 93.75 241 LYS A C 1
ATOM 1821 O O . LYS A 1 241 ? -14.235 1.707 7.584 1.00 93.75 241 LYS A O 1
ATOM 1826 N N . THR A 1 242 ? -13.921 3.486 6.244 1.00 94.50 242 THR A N 1
ATOM 1827 C CA . THR A 1 242 ? -14.606 2.967 5.061 1.00 94.50 242 THR A CA 1
ATOM 1828 C C . THR A 1 242 ? -13.587 2.468 4.044 1.00 94.50 242 THR A C 1
ATOM 1830 O O . THR A 1 242 ? -12.599 3.139 3.758 1.00 94.50 242 THR A O 1
ATOM 1833 N N . ILE A 1 243 ? -13.823 1.283 3.484 1.00 93.12 243 ILE A N 1
ATOM 1834 C CA . ILE A 1 243 ? -13.026 0.706 2.403 1.00 93.12 243 ILE A CA 1
ATOM 1835 C C . ILE A 1 243 ? -13.956 0.394 1.234 1.00 93.12 243 ILE A C 1
ATOM 1837 O O . ILE A 1 243 ? -14.834 -0.461 1.339 1.00 93.12 243 ILE A O 1
ATOM 1841 N N . THR A 1 244 ? -13.754 1.084 0.117 1.00 92.62 244 THR A N 1
ATOM 1842 C CA . THR A 1 244 ? -14.468 0.837 -1.138 1.00 92.62 244 THR A CA 1
ATOM 1843 C C . THR A 1 244 ? -13.652 -0.117 -1.995 1.00 92.62 244 THR A C 1
ATOM 1845 O O . THR A 1 244 ? -12.544 0.211 -2.403 1.00 92.62 244 THR A O 1
ATOM 1848 N N . VAL A 1 245 ? -14.191 -1.299 -2.272 1.00 92.25 245 VAL A N 1
ATOM 1849 C CA . VAL A 1 245 ? -13.601 -2.277 -3.187 1.00 92.25 245 VAL A CA 1
ATOM 1850 C C . VAL A 1 245 ? -14.271 -2.116 -4.540 1.00 92.25 245 VAL A C 1
ATOM 1852 O O . VAL A 1 245 ? -15.457 -2.410 -4.681 1.00 92.25 245 VAL A O 1
ATOM 1855 N N . LEU A 1 246 ? -13.516 -1.636 -5.517 1.00 87.50 246 LEU A N 1
ATOM 1856 C CA . LEU A 1 246 ? -13.921 -1.523 -6.909 1.00 87.50 246 LEU A CA 1
ATOM 1857 C C . LEU A 1 246 ? -13.648 -2.837 -7.665 1.00 87.50 246 LEU A C 1
ATOM 1859 O O . LEU A 1 246 ? -1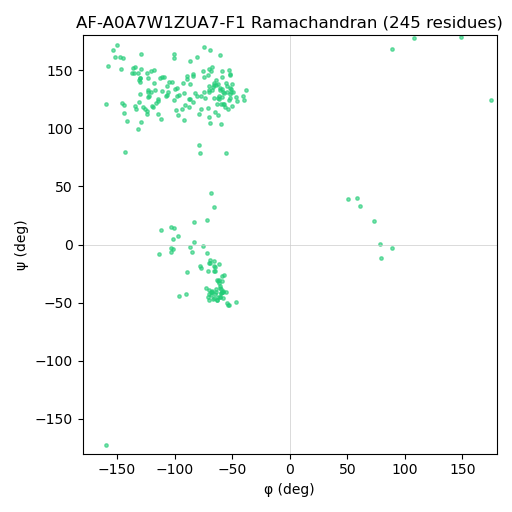2.817 -3.637 -7.210 1.00 87.50 246 LEU A O 1
ATOM 1863 N N . PRO A 1 247 ? -14.350 -3.070 -8.791 1.00 85.38 247 PRO A N 1
ATOM 1864 C CA . PRO A 1 247 ? -14.050 -4.166 -9.707 1.00 85.38 247 PRO A CA 1
ATOM 1865 C C . PRO A 1 247 ? -12.574 -4.217 -10.093 1.00 85.38 247 PRO A C 1
ATOM 1867 O O . PRO A 1 247 ? -11.958 -3.131 -10.234 1.00 85.38 247 PRO A O 1
#

Radius of gyration: 24.64 Å; Cα contacts (8 Å, |Δi|>4): 384; chains: 1; bounding box: 72×44×60 Å

Mean predicted aligned error: 16.94 Å

Solvent-accessible surface area (backbone atoms only — not comparable to full-atom values): 15070 Å² t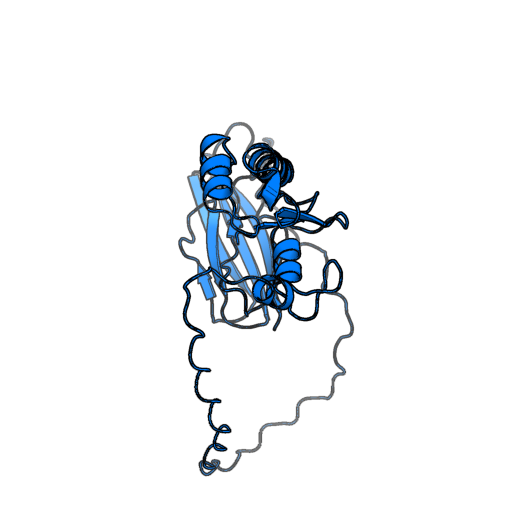otal; per-residue (Å²): 108,56,58,68,62,92,64,85,64,46,68,70,61,23,39,59,46,24,76,64,72,55,50,31,50,32,53,44,18,77,46,17,84,83,49,57,46,67,41,62,51,51,38,53,53,40,23,30,70,66,26,62,90,54,30,89,46,49,48,79,50,75,43,76,88,62,32,41,54,66,53,39,51,50,48,52,71,33,79,87,40,59,61,94,86,30,21,57,65,65,53,53,70,77,60,78,65,88,88,63,73,83,74,74,75,74,77,75,77,70,78,80,73,77,78,78,84,73,88,76,80,83,81,76,92,73,84,85,78,83,91,70,78,82,81,91,64,80,78,79,90,65,79,78,81,74,86,84,82,86,93,67,101,63,73,69,53,44,46,37,30,49,78,65,45,77,50,46,61,87,47,96,66,57,54,73,46,36,34,78,82,38,47,43,68,97,62,51,74,74,45,37,39,53,46,78,78,49,54,71,85,56,60,47,64,76,45,42,55,45,47,65,26,45,34,44,66,81,56,69,41,54,34,34,35,33,38,42,36,36,32,77,83,75,51,69,22,56,27,62,26,43,41,35,30,38,114

pLDDT: mean 76.44, std 21.19, range [29.41, 97.94]